Protein AF-0000000077102159 (afdb_homodimer)

Secondary structure (DSSP, 8-state):
--HHHHHHHHHHHHS-EEEEEEETTEEEEEEE---EEETTEEEEEEETTSHHHHHHHH--EEEEEEE-TTS-EEEEEEEEEEE--HHHHHHHHHHSTTT-TTS-SSS-EEEEEEEEEEEEEE-TTS-EEEEE-/--HHHHHHHHHHHHS-EEEEEEETTEEEEEEE---EEETTEEEEEEETTSHHHHHHHH--EEEEEEE-TTS-EEEEEEEEEEE--HHHHHHHHHHSHHHHTTS-SSS-EEEEEEEEEEEEEE-TTS-EEEEE-

Sequence (266 aa):
MAAAERIAEYLKQCGVFYLATLDGIWPRLRPMNNVCVCGGVIHFLFNKDDEIYGQLLLNDRAEICATHPDQSNICISCKLREDKGEEPRRAMLRSCEESLDGIRKDGRYTVFRLASGNAVITDFTGKTEEIELMAAAERIAEYLKQCGVFYLATLDGIWPRLRPMNNVCVCGGVIHFLFNKDDEIYGQLLLNDRAEICATHPDQSNICISCKLREDKGEEPRRAMLRSCEESLDGIRKDGRYTVFRLASGNAVITDFTGKTEEIEL

Solvent-accessible surface area (backbone atoms only — not comparable to full-atom values): 13999 Å² total; per-residue (Å²): 125,59,64,38,55,51,50,43,50,51,50,55,70,31,51,47,32,34,44,26,31,38,52,90,87,36,26,40,64,45,80,44,65,66,68,35,67,52,96,77,33,36,33,35,74,46,48,61,87,40,70,63,42,61,23,38,74,76,40,35,41,27,17,37,39,36,56,35,88,85,56,26,34,39,40,30,46,33,31,44,40,78,45,90,53,67,62,56,45,54,52,41,49,60,70,34,33,80,80,26,61,82,66,61,86,74,73,51,63,47,33,32,29,55,75,34,34,41,35,38,35,32,41,80,85,65,54,70,47,78,43,77,82,125,59,66,37,53,52,50,43,48,51,50,55,70,31,51,47,32,34,42,26,30,37,56,86,89,35,26,40,65,44,80,45,64,65,68,37,68,52,96,76,31,36,34,35,73,44,48,61,87,41,70,64,43,60,23,38,74,76,41,34,40,28,21,36,38,36,55,36,90,86,55,26,33,38,37,30,46,33,30,44,40,79,46,90,53,68,64,58,44,53,52,41,50,60,69,31,34,79,79,25,65,78,62,62,84,76,70,50,61,46,33,29,28,55,74,33,34,40,33,36,35,32,41,79,86,65,55,71,47,77,44,79,82

Organism: NCBI:txid592028

Foldseek 3Di:
DQPQVVVQVQLQQLQKKKKWFDDPPDIDMDIDRAWDDDPSWIKDKDFCPDPVVVRCVVPQWMKMKGAHPQGKMKIKTFGKAWDPDPVVVVVSCVVCVVVCVVVDDPPRMTMITGPWIKMWMAHPVGDIDIDTD/DQPQVVVQVQLQQLQKKKKWFDDPPDIDMDIDRAWDDDPSWIKDKDFCPDPVVVRCVVPQWMKMKGAHPQGKMKIKTFGKDWDPDPVVVVVSCVVCVVVCVVVDPPPRMTMITGPWIKMWIAHPVGDIDIDTD

Structure (mmCIF, N/CA/C/O backbone):
data_AF-0000000077102159-model_v1
#
loop_
_entity.id
_entity.type
_entity.pdbx_description
1 polymer "Pyridoxamine 5'-phosphate oxidase family protein"
#
loop_
_atom_site.group_PDB
_atom_site.id
_atom_site.type_symbol
_atom_site.label_atom_id
_atom_site.label_alt_id
_atom_site.label_comp_id
_atom_site.label_asym_id
_atom_site.label_entity_id
_atom_site.label_seq_id
_atom_site.pdbx_PDB_ins_code
_atom_site.Cartn_x
_atom_site.Cartn_y
_atom_site.Cartn_z
_atom_site.occupancy
_atom_site.B_iso_or_equiv
_atom_site.auth_seq_id
_atom_site.auth_comp_id
_atom_site.auth_asym_id
_atom_site.auth_atom_id
_atom_site.pdbx_PDB_model_num
ATOM 1 N N . MET A 1 1 ? 18.266 20.078 4.422 1 66.81 1 MET A N 1
ATOM 2 C CA . MET A 1 1 ? 16.828 19.953 4.605 1 66.81 1 MET A CA 1
ATOM 3 C C . MET A 1 1 ? 16.5 18.984 5.734 1 66.81 1 MET A C 1
ATOM 5 O O . MET A 1 1 ? 17.156 17.953 5.875 1 66.81 1 MET A O 1
ATOM 9 N N . ALA A 1 2 ? 15.602 19.438 6.66 1 88.56 2 ALA A N 1
ATOM 10 C CA . ALA A 1 2 ? 15.219 18.562 7.758 1 88.56 2 ALA A CA 1
ATOM 11 C C . ALA A 1 2 ? 14.578 17.266 7.238 1 88.56 2 ALA A C 1
ATOM 13 O O . ALA A 1 2 ? 14.102 17.234 6.102 1 88.56 2 ALA A O 1
ATOM 14 N N . ALA A 1 3 ? 14.812 16.188 7.793 1 94.69 3 ALA A N 1
ATOM 15 C CA . ALA A 1 3 ? 14.344 14.844 7.422 1 94.69 3 ALA A CA 1
ATOM 16 C C . ALA A 1 3 ? 12.898 14.883 6.949 1 94.69 3 ALA A C 1
ATOM 18 O O . ALA A 1 3 ? 12.555 14.289 5.922 1 94.69 3 ALA A O 1
ATOM 19 N N . ALA A 1 4 ? 12.062 15.617 7.602 1 95.25 4 ALA A N 1
ATOM 20 C CA . ALA A 1 4 ? 10.648 15.711 7.27 1 95.25 4 ALA A CA 1
ATOM 21 C C . ALA A 1 4 ? 10.445 16.359 5.902 1 95.25 4 ALA A C 1
ATOM 23 O O . ALA A 1 4 ? 9.641 15.883 5.098 1 95.25 4 ALA A O 1
ATOM 24 N N . GLU A 1 5 ? 11.125 17.422 5.629 1 94.06 5 GLU A N 1
ATOM 25 C CA . GLU A 1 5 ? 11.016 18.125 4.355 1 94.06 5 GLU A CA 1
ATOM 26 C C . GLU A 1 5 ? 11.5 17.266 3.197 1 94.06 5 GLU A C 1
ATOM 28 O O . GLU A 1 5 ? 10.867 17.234 2.137 1 94.06 5 GLU A O 1
ATOM 33 N N . ARG A 1 6 ? 12.57 16.594 3.402 1 96.81 6 ARG A N 1
ATOM 34 C CA . ARG A 1 6 ? 13.125 15.719 2.371 1 96.81 6 ARG A CA 1
ATOM 35 C C . ARG A 1 6 ? 12.141 14.617 1.999 1 96.81 6 ARG A C 1
ATOM 37 O O . ARG A 1 6 ? 11.906 14.359 0.816 1 96.81 6 ARG A O 1
ATOM 44 N N . ILE A 1 7 ? 11.602 14.031 2.996 1 97.69 7 ILE A N 1
ATOM 45 C CA . ILE A 1 7 ? 10.688 12.914 2.775 1 97.69 7 ILE A CA 1
ATOM 46 C C . ILE A 1 7 ? 9.398 13.422 2.127 1 97.69 7 ILE A C 1
ATOM 48 O O . ILE A 1 7 ? 8.891 12.805 1.188 1 97.69 7 ILE A O 1
ATOM 52 N N . ALA A 1 8 ? 8.875 14.492 2.621 1 94.62 8 ALA A N 1
ATOM 53 C CA . ALA A 1 8 ? 7.664 15.062 2.031 1 94.62 8 ALA A CA 1
ATOM 54 C C . ALA A 1 8 ? 7.883 15.422 0.564 1 94.62 8 ALA A C 1
ATOM 56 O O . ALA A 1 8 ? 7.02 15.172 -0.28 1 94.62 8 ALA A O 1
ATOM 57 N N . GLU A 1 9 ? 8.984 16.016 0.273 1 94.5 9 GLU A N 1
ATOM 58 C CA . GLU A 1 9 ? 9.305 16.359 -1.109 1 94.5 9 GLU A CA 1
ATOM 59 C C . GLU A 1 9 ? 9.422 15.117 -1.976 1 94.5 9 GLU A C 1
ATOM 61 O O . GLU A 1 9 ? 8.961 15.102 -3.119 1 94.5 9 GLU A O 1
ATOM 66 N N . TYR A 1 10 ? 10.078 14.109 -1.438 1 96.88 10 TYR A N 1
ATOM 67 C CA . TYR A 1 10 ? 10.172 12.836 -2.133 1 96.88 10 TYR A CA 1
ATOM 68 C C . TYR A 1 10 ? 8.789 12.312 -2.506 1 96.88 10 TYR A C 1
ATOM 70 O O . TYR A 1 10 ? 8.555 11.938 -3.658 1 96.88 10 TYR A O 1
ATOM 78 N N . LEU A 1 11 ? 7.91 12.281 -1.522 1 96.56 11 LEU A N 1
ATOM 79 C CA . LEU A 1 11 ? 6.559 11.781 -1.748 1 96.56 11 LEU A CA 1
ATOM 80 C C . LEU A 1 11 ? 5.828 12.641 -2.775 1 96.56 11 LEU A C 1
ATOM 82 O O . LEU A 1 11 ? 5.109 12.117 -3.629 1 96.56 11 LEU A O 1
ATOM 86 N N . LYS A 1 12 ? 6.02 13.945 -2.717 1 92.75 12 LYS A N 1
ATOM 87 C CA . LYS A 1 12 ? 5.402 14.852 -3.686 1 92.75 12 LYS A CA 1
ATOM 88 C C . LYS A 1 12 ? 5.898 14.555 -5.102 1 92.75 12 LYS A C 1
ATOM 90 O O . LYS A 1 12 ? 5.113 14.562 -6.051 1 92.75 12 LYS A O 1
ATOM 95 N N . GLN A 1 13 ? 7.117 14.328 -5.215 1 95.5 13 GLN A N 1
ATOM 96 C CA . GLN A 1 13 ? 7.711 14.055 -6.52 1 95.5 13 GLN A CA 1
ATOM 97 C C . GLN A 1 13 ? 7.188 12.734 -7.09 1 95.5 13 GLN A C 1
ATOM 99 O O . GLN A 1 13 ? 7.141 12.555 -8.312 1 95.5 13 GLN A O 1
ATOM 104 N N . CYS A 1 14 ? 6.844 11.82 -6.234 1 95.5 14 CYS A N 1
ATOM 105 C CA . CYS A 1 14 ? 6.27 10.562 -6.68 1 95.5 14 CYS A CA 1
ATOM 106 C C . CYS A 1 14 ? 4.871 10.766 -7.25 1 95.5 14 CYS A C 1
ATOM 108 O O . CYS A 1 14 ? 4.387 9.945 -8.031 1 95.5 14 CYS A O 1
ATOM 110 N N . GLY A 1 15 ? 4.211 11.844 -6.82 1 91.69 15 GLY A N 1
ATOM 111 C CA . GLY A 1 15 ? 2.854 12.125 -7.262 1 91.69 15 GLY A CA 1
ATOM 112 C C . GLY A 1 15 ? 1.803 11.336 -6.504 1 91.69 15 GLY A C 1
ATOM 113 O O . GLY A 1 15 ? 0.846 11.906 -5.98 1 91.69 15 GLY A O 1
ATOM 114 N N . VAL A 1 16 ? 1.969 10.047 -6.508 1 95.12 16 VAL A N 1
ATOM 115 C CA . VAL A 1 16 ? 1.086 9.156 -5.758 1 95.12 16 VAL A CA 1
ATOM 116 C C . VAL A 1 16 ? 1.911 8.289 -4.809 1 95.12 16 VAL A C 1
ATOM 118 O O . VAL A 1 16 ? 3.008 7.848 -5.16 1 95.12 16 VAL A O 1
ATOM 121 N N . PHE A 1 17 ? 1.445 8.117 -3.625 1 97.94 17 PHE A N 1
ATOM 122 C CA . PHE A 1 17 ? 2.002 7.152 -2.686 1 97.94 17 PHE A CA 1
ATOM 123 C C . PHE A 1 17 ? 0.9 6.301 -2.066 1 97.94 17 PHE A C 1
ATOM 125 O O . PHE A 1 17 ? -0.286 6.566 -2.273 1 97.94 17 PHE A O 1
ATOM 132 N N . TYR A 1 18 ? 1.266 5.262 -1.382 1 98.81 18 TYR A N 1
ATOM 133 C CA . TYR A 1 18 ? 0.308 4.289 -0.868 1 98.81 18 TYR A CA 1
ATOM 134 C C . TYR A 1 18 ? 0.385 4.195 0.651 1 98.81 18 TYR A C 1
ATOM 136 O O . TYR A 1 18 ? 1.478 4.137 1.221 1 98.81 18 TYR A O 1
ATOM 144 N N . LEU A 1 19 ? -0.748 4.199 1.249 1 98.88 19 LEU A N 1
ATOM 145 C CA . LEU A 1 19 ? -0.849 4.207 2.705 1 98.88 19 LEU A CA 1
ATOM 146 C C . LEU A 1 19 ? -1.643 3 3.199 1 98.88 19 LEU A C 1
ATOM 148 O O . LEU A 1 19 ? -2.791 2.801 2.797 1 98.88 19 LEU A O 1
ATOM 152 N N . ALA A 1 20 ? -0.991 2.207 4.004 1 98.94 20 ALA A N 1
ATOM 153 C CA . ALA A 1 20 ? -1.623 1.027 4.586 1 98.94 20 ALA A CA 1
ATOM 154 C C . ALA A 1 20 ? -1.975 1.263 6.055 1 98.94 20 ALA A C 1
ATOM 156 O O . ALA A 1 20 ? -1.168 1.808 6.812 1 98.94 20 ALA A O 1
ATOM 157 N N . THR A 1 21 ? -3.129 0.946 6.441 1 98.88 21 THR A N 1
ATOM 158 C CA . THR A 1 21 ? -3.619 0.971 7.816 1 98.88 21 THR A CA 1
ATOM 159 C C . THR A 1 21 ? -4.297 -0.351 8.172 1 98.88 21 THR A C 1
ATOM 161 O O . THR A 1 21 ? -4.273 -1.298 7.383 1 98.88 21 THR A O 1
ATOM 164 N N . LEU A 1 22 ? -4.773 -0.435 9.406 1 98.62 22 LEU A N 1
ATOM 165 C CA . LEU A 1 22 ? -5.406 -1.656 9.891 1 98.62 22 LEU A CA 1
ATOM 166 C C . LEU A 1 22 ? -6.879 -1.419 10.203 1 98.62 22 LEU A C 1
ATOM 168 O O . LEU A 1 22 ? -7.227 -0.471 10.906 1 98.62 22 LEU A O 1
ATOM 172 N N . ASP A 1 23 ? -7.773 -2.188 9.648 1 98.19 23 ASP A N 1
ATOM 173 C CA . ASP A 1 23 ? -9.18 -2.303 10.008 1 98.19 23 ASP A CA 1
ATOM 174 C C . ASP A 1 23 ? -9.477 -3.654 10.656 1 98.19 23 ASP A C 1
ATOM 176 O O . ASP A 1 23 ? -9.797 -4.621 9.969 1 98.19 23 ASP A O 1
ATOM 180 N N . GLY A 1 24 ? -9.398 -3.711 12.023 1 96.38 24 GLY A N 1
ATOM 181 C CA . GLY A 1 24 ? -9.469 -5.008 12.68 1 96.38 24 GLY A CA 1
ATOM 182 C C . GLY A 1 24 ? -8.359 -5.953 12.258 1 96.38 24 GLY A C 1
ATOM 183 O O . GLY A 1 24 ? -7.184 -5.684 12.508 1 96.38 24 GLY A O 1
ATOM 184 N N . ILE A 1 25 ? -8.695 -7.008 11.594 1 96.44 25 ILE A N 1
ATOM 185 C CA . ILE A 1 25 ? -7.691 -7.977 11.172 1 96.44 25 ILE A CA 1
ATOM 186 C C . ILE A 1 25 ? -7.434 -7.836 9.68 1 96.44 25 ILE A C 1
ATOM 188 O O . ILE A 1 25 ? -6.832 -8.719 9.055 1 96.44 25 ILE A O 1
ATOM 192 N N . TRP A 1 26 ? -7.914 -6.746 9.062 1 98.31 26 TRP A N 1
ATOM 193 C CA . TRP A 1 26 ? -7.754 -6.527 7.633 1 98.31 26 TRP A CA 1
ATOM 194 C C . TRP A 1 26 ? -6.785 -5.379 7.363 1 98.31 26 TRP A C 1
ATOM 196 O O . TRP A 1 26 ? -7.023 -4.246 7.793 1 98.31 26 TRP A O 1
ATOM 206 N N . PRO A 1 27 ? -5.656 -5.691 6.676 1 98.69 27 PRO A N 1
ATOM 207 C CA . PRO A 1 27 ? -4.891 -4.555 6.16 1 98.69 27 PRO A CA 1
ATOM 208 C C . PRO A 1 27 ? -5.641 -3.789 5.07 1 98.69 27 PRO A C 1
ATOM 210 O O . PRO A 1 27 ? -6.27 -4.398 4.203 1 98.69 27 PRO A O 1
ATOM 213 N N . ARG A 1 28 ? -5.68 -2.521 5.203 1 98.69 28 ARG A N 1
ATOM 214 C CA . ARG A 1 28 ? -6.289 -1.651 4.203 1 98.69 28 ARG A CA 1
ATOM 215 C C . ARG A 1 28 ? -5.234 -0.819 3.482 1 98.69 28 ARG A C 1
ATOM 217 O O . ARG A 1 28 ? -4.234 -0.419 4.082 1 98.69 28 ARG A O 1
ATOM 224 N N . LEU A 1 29 ? -5.441 -0.559 2.264 1 98.88 29 LEU A N 1
ATOM 225 C CA . LEU A 1 29 ? -4.469 0.115 1.41 1 98.88 29 LEU A CA 1
ATOM 226 C C . LEU A 1 29 ? -5.16 1.071 0.446 1 98.88 29 LEU A C 1
ATOM 228 O O . LEU A 1 29 ? -6.191 0.732 -0.139 1 98.88 29 LEU A O 1
ATOM 232 N N . ARG A 1 30 ? -4.566 2.273 0.304 1 97.81 30 ARG A N 1
ATOM 233 C CA . ARG A 1 30 ? -5.137 3.246 -0.624 1 97.81 30 ARG A CA 1
ATOM 234 C C . ARG A 1 30 ? -4.051 4.152 -1.202 1 97.81 30 ARG A C 1
ATOM 236 O O . ARG A 1 30 ? -3.061 4.445 -0.533 1 97.81 30 ARG A O 1
ATOM 243 N N . PRO A 1 31 ? -4.227 4.527 -2.408 1 96.94 31 PRO A N 1
ATOM 244 C CA . PRO A 1 31 ? -3.369 5.59 -2.939 1 96.94 31 PRO A CA 1
ATOM 245 C C . PRO A 1 31 ? -3.686 6.957 -2.346 1 96.94 31 PRO A C 1
ATOM 247 O O . PRO A 1 31 ? -4.852 7.262 -2.072 1 96.94 31 PRO A O 1
ATOM 250 N N . MET A 1 32 ? -2.711 7.766 -2.117 1 94.06 32 MET A N 1
ATOM 251 C CA . MET A 1 32 ? -2.807 9.133 -1.613 1 94.06 32 MET A CA 1
ATOM 252 C C . MET A 1 32 ? -1.89 10.062 -2.395 1 94.06 32 MET A C 1
ATOM 254 O O . MET A 1 32 ? -0.953 9.609 -3.057 1 94.06 32 MET A O 1
ATOM 258 N N . ASN A 1 33 ? -2.158 11.312 -2.289 1 91.25 33 ASN A N 1
ATOM 259 C CA . ASN A 1 33 ? -1.316 12.266 -3.004 1 91.25 33 ASN A CA 1
ATOM 260 C C . ASN A 1 33 ? -1.104 13.539 -2.197 1 91.25 33 ASN A C 1
ATOM 262 O O . ASN A 1 33 ? -0.41 14.453 -2.645 1 91.25 33 ASN A O 1
ATOM 266 N N . ASN A 1 34 ? -1.746 13.617 -1.072 1 88.56 34 ASN A N 1
ATOM 267 C CA . ASN A 1 34 ? -1.601 14.82 -0.266 1 88.56 34 ASN A CA 1
ATOM 268 C C . ASN A 1 34 ? -0.584 14.625 0.855 1 88.56 34 ASN A C 1
ATOM 270 O O . ASN A 1 34 ? -0.634 13.633 1.579 1 88.56 34 ASN A O 1
ATOM 274 N N . VAL A 1 35 ? 0.335 15.492 0.976 1 91.81 35 VAL A N 1
ATOM 275 C CA . VAL A 1 35 ? 1.342 15.5 2.033 1 91.81 35 VAL A CA 1
ATOM 276 C C . VAL A 1 35 ? 1.941 16.891 2.172 1 91.81 35 VAL A C 1
ATOM 278 O O . VAL A 1 35 ? 2.162 17.578 1.174 1 91.81 35 VAL A O 1
ATOM 281 N N . CYS A 1 36 ? 2.156 17.281 3.396 1 87.75 36 CYS A N 1
ATOM 282 C CA . CYS A 1 36 ? 2.77 18.578 3.664 1 87.75 36 CYS A CA 1
ATOM 283 C C . CYS A 1 36 ? 3.59 18.547 4.949 1 87.75 36 CYS A C 1
ATOM 285 O O . CYS A 1 36 ? 3.459 17.609 5.746 1 87.75 36 CYS A O 1
ATOM 287 N N . VAL A 1 37 ? 4.465 19.484 5.074 1 90.62 37 VAL A N 1
ATOM 288 C CA . VAL A 1 37 ? 5.227 19.641 6.309 1 90.62 37 VAL A CA 1
ATOM 289 C C . VAL A 1 37 ? 4.777 20.906 7.027 1 90.62 37 VAL A C 1
ATOM 291 O O . VAL A 1 37 ? 4.703 21.984 6.422 1 90.62 37 VAL A O 1
ATOM 294 N N . CYS A 1 38 ? 4.375 20.75 8.242 1 86.31 38 CYS A N 1
ATOM 295 C CA . CYS A 1 38 ? 4.031 21.859 9.125 1 86.31 38 CYS A CA 1
ATOM 296 C C . CYS A 1 38 ? 4.77 21.734 10.453 1 86.31 38 CYS A C 1
ATOM 298 O O . CYS A 1 38 ? 4.672 20.719 11.141 1 86.31 38 CYS A O 1
ATOM 300 N N . GLY A 1 39 ? 5.48 22.844 10.844 1 86.06 39 GLY A N 1
ATOM 301 C CA . GLY A 1 39 ? 6.234 22.797 12.086 1 86.06 39 GLY A CA 1
ATOM 302 C C . GLY A 1 39 ? 7.301 21.719 12.102 1 86.06 39 GLY A C 1
ATOM 303 O O . GLY A 1 39 ? 7.52 21.078 13.133 1 86.06 39 GLY A O 1
ATOM 304 N N . GLY A 1 40 ? 7.773 21.359 10.93 1 89.12 40 GLY A N 1
ATOM 305 C CA . GLY A 1 40 ? 8.844 20.391 10.82 1 89.12 40 GLY A CA 1
ATOM 306 C C . GLY A 1 40 ? 8.359 18.953 10.898 1 89.12 40 GLY A C 1
ATOM 307 O O . GLY A 1 40 ? 9.156 18.031 11.047 1 89.12 40 GLY A O 1
ATOM 308 N N . VAL A 1 41 ? 7.051 18.828 10.797 1 92 41 VAL A N 1
ATOM 309 C CA . VAL A 1 41 ? 6.449 17.5 10.906 1 92 41 VAL A CA 1
ATOM 310 C C . VAL A 1 41 ? 5.613 17.203 9.664 1 92 41 VAL A C 1
ATOM 312 O O . VAL A 1 41 ? 4.922 18.094 9.148 1 92 41 VAL A O 1
ATOM 315 N N . ILE A 1 42 ? 5.723 16.031 9.164 1 94.31 42 ILE A N 1
ATOM 316 C CA . ILE A 1 42 ? 4.934 15.617 8.008 1 94.31 42 ILE A CA 1
ATOM 317 C C . ILE A 1 42 ? 3.469 15.453 8.414 1 94.31 42 ILE A C 1
ATOM 319 O O . ILE A 1 42 ? 3.17 14.906 9.477 1 94.31 42 ILE A O 1
ATOM 323 N N . HIS A 1 43 ? 2.582 15.969 7.539 1 93.19 43 HIS A N 1
ATOM 324 C CA . HIS A 1 43 ? 1.146 15.898 7.777 1 93.19 43 HIS A CA 1
ATOM 325 C C . HIS A 1 43 ? 0.412 15.352 6.555 1 93.19 43 HIS A C 1
ATOM 327 O O . HIS A 1 43 ? 0.87 15.516 5.422 1 93.19 43 HIS A O 1
ATOM 333 N N . PHE A 1 44 ? -0.71 14.719 6.852 1 92.81 44 PHE A N 1
ATOM 334 C CA . PHE A 1 44 ? -1.644 14.234 5.84 1 92.81 44 PHE A CA 1
ATOM 335 C C . PHE A 1 44 ? -3.057 14.734 6.129 1 92.81 44 PHE A C 1
ATOM 337 O O . PHE A 1 44 ? -3.404 15 7.281 1 92.81 44 PHE A O 1
ATOM 344 N N . LEU A 1 45 ? -3.832 14.82 5.121 1 88.75 45 LEU A N 1
ATOM 345 C CA . LEU A 1 45 ? -5.223 15.242 5.215 1 88.75 45 LEU A CA 1
ATOM 346 C C . LEU A 1 45 ? -6.172 14.086 4.91 1 88.75 45 LEU A C 1
ATOM 348 O O . LEU A 1 45 ? -6.004 13.391 3.908 1 88.75 45 LEU A O 1
ATOM 352 N N . PHE A 1 46 ? -7.102 13.836 5.832 1 90.94 46 PHE A N 1
ATOM 353 C CA . PHE A 1 46 ? -8.094 12.781 5.621 1 90.94 46 PHE A CA 1
ATOM 354 C C . PHE A 1 46 ? -9.508 13.32 5.82 1 90.94 46 PHE A C 1
ATOM 356 O O . PHE A 1 46 ? -9.719 14.227 6.633 1 90.94 46 PHE A O 1
ATOM 363 N N . ASN A 1 47 ? -10.453 12.836 5.07 1 89.19 47 ASN A N 1
ATOM 364 C CA . ASN A 1 47 ? -11.867 13.062 5.34 1 89.19 47 ASN A CA 1
ATOM 365 C C . ASN A 1 47 ? -12.352 12.242 6.527 1 89.19 47 ASN A C 1
ATOM 367 O O . ASN A 1 47 ? -12.125 11.031 6.586 1 89.19 47 ASN A O 1
ATOM 371 N N . LYS A 1 48 ? -13.047 12.875 7.48 1 90.69 48 LYS A N 1
ATOM 372 C CA . LYS A 1 48 ? -13.516 12.195 8.688 1 90.69 48 LYS A CA 1
ATOM 373 C C . LYS A 1 48 ? -14.555 11.133 8.352 1 90.69 48 LYS A C 1
ATOM 375 O O . LYS A 1 48 ? -14.828 10.25 9.164 1 90.69 48 LYS A O 1
ATOM 380 N N . ASP A 1 49 ? -15.18 11.25 7.188 1 92.81 49 ASP A N 1
ATOM 381 C CA . ASP A 1 49 ? -16.188 10.281 6.781 1 92.81 49 ASP A CA 1
ATOM 382 C C . ASP A 1 49 ? -15.539 9.031 6.18 1 92.81 49 ASP A C 1
ATOM 384 O O . ASP A 1 49 ? -16.203 8.008 6.004 1 92.81 49 ASP A O 1
ATOM 388 N N . ASP A 1 50 ? -14.25 9.109 5.832 1 93.75 50 ASP A N 1
ATOM 389 C CA . ASP A 1 50 ? -13.555 7.969 5.25 1 93.75 50 ASP A CA 1
ATOM 390 C C . ASP A 1 50 ? -13.219 6.93 6.316 1 93.75 50 ASP A C 1
ATOM 392 O O . ASP A 1 50 ? -12.961 7.277 7.469 1 93.75 50 ASP A O 1
ATOM 396 N N . GLU A 1 51 ? -13.125 5.672 5.914 1 96.94 51 GLU A N 1
ATOM 397 C CA . GLU A 1 51 ? -12.836 4.574 6.832 1 96.94 51 GLU A CA 1
ATOM 398 C C . GLU A 1 51 ? -11.484 4.758 7.512 1 96.94 51 GLU A C 1
ATOM 400 O O . GLU A 1 51 ? -11.289 4.32 8.648 1 96.94 51 GLU A O 1
ATOM 405 N N . ILE A 1 52 ? -10.547 5.43 6.812 1 97.88 52 ILE A N 1
ATOM 406 C CA . ILE A 1 52 ? -9.195 5.594 7.34 1 97.88 52 ILE A CA 1
ATOM 407 C C . ILE A 1 52 ? -9.25 6.367 8.656 1 97.88 52 ILE A C 1
ATOM 409 O O . ILE A 1 52 ? -8.445 6.121 9.562 1 97.88 52 ILE A O 1
ATOM 413 N N . TYR A 1 53 ? -10.203 7.27 8.727 1 96.56 53 TYR A N 1
ATOM 414 C CA . TYR A 1 53 ? -10.312 8.062 9.945 1 96.56 53 TYR A CA 1
ATOM 415 C C . TYR A 1 53 ? -10.555 7.18 11.156 1 96.56 53 TYR A C 1
ATOM 417 O O . TYR A 1 53 ? -9.805 7.234 12.133 1 96.56 53 TYR A O 1
ATOM 425 N N . GLY A 1 54 ? -11.547 6.344 11.125 1 97.62 54 GLY A N 1
ATOM 426 C CA . GLY A 1 54 ? -11.82 5.414 12.211 1 97.62 54 GLY A CA 1
ATOM 427 C C . GLY A 1 54 ? -10.688 4.422 12.438 1 97.62 54 GLY A C 1
ATOM 428 O O . GLY A 1 54 ? -10.383 4.074 13.586 1 97.62 54 GLY A O 1
ATOM 429 N N . GLN A 1 55 ? -10.07 3.938 11.375 1 98.56 55 GLN A N 1
ATOM 430 C CA . GLN A 1 55 ? -8.953 3.002 11.469 1 98.56 55 GLN A CA 1
ATOM 431 C C . GLN A 1 55 ? -7.809 3.596 12.281 1 98.56 55 GLN A C 1
ATOM 433 O O . GLN A 1 55 ? -7.305 2.959 13.211 1 98.56 55 GLN A O 1
ATOM 438 N N . LEU A 1 56 ? -7.43 4.84 11.938 1 98.44 56 LEU A N 1
ATOM 439 C CA . LEU A 1 56 ? -6.273 5.477 12.562 1 98.44 56 LEU A CA 1
ATOM 440 C C . LEU A 1 56 ? -6.582 5.867 14 1 98.44 56 LEU A C 1
ATOM 442 O O . LEU A 1 56 ? -5.684 5.898 14.844 1 98.44 56 LEU A O 1
ATOM 446 N N . LEU A 1 57 ? -7.84 6.141 14.344 1 97.5 57 LEU A N 1
ATOM 447 C CA . LEU A 1 57 ? -8.219 6.418 15.727 1 97.5 57 LEU A CA 1
ATOM 448 C C . LEU A 1 57 ? -8.078 5.168 16.594 1 97.5 57 LEU A C 1
ATOM 450 O O . LEU A 1 57 ? -7.719 5.254 17.766 1 97.5 57 LEU A O 1
ATOM 454 N N . LEU A 1 58 ? -8.352 4.016 16.016 1 98.12 58 LEU A N 1
ATOM 455 C CA . LEU A 1 58 ? -8.312 2.752 16.75 1 98.12 58 LEU A CA 1
ATOM 456 C C . LEU A 1 58 ? -6.895 2.191 16.797 1 98.12 58 LEU A C 1
ATOM 458 O O . LEU A 1 58 ? -6.504 1.555 17.781 1 98.12 58 LEU A O 1
ATOM 462 N N . ASN A 1 59 ? -6.141 2.307 15.734 1 98.5 59 ASN A N 1
ATOM 463 C CA . ASN A 1 59 ? -4.762 1.856 15.578 1 98.5 59 ASN A CA 1
ATOM 464 C C . ASN A 1 59 ? -3.932 2.857 14.781 1 98.5 59 ASN A C 1
ATOM 466 O O . ASN A 1 59 ? -4.094 2.973 13.562 1 98.5 59 ASN A O 1
ATOM 470 N N . ASP A 1 60 ? -2.992 3.516 15.398 1 98.69 60 ASP A N 1
ATOM 471 C CA . ASP A 1 60 ? -2.312 4.652 14.781 1 98.69 60 ASP A CA 1
ATOM 472 C C . ASP A 1 60 ? -1.114 4.191 13.961 1 98.69 60 ASP A C 1
ATOM 474 O O . ASP A 1 60 ? -0.36 5.016 13.438 1 98.69 60 ASP A O 1
ATOM 478 N N . ARG A 1 61 ? -0.899 2.914 13.852 1 98.75 61 ARG A N 1
ATOM 479 C CA . ARG A 1 61 ? 0.198 2.352 13.07 1 98.75 61 ARG A CA 1
ATOM 480 C C . ARG A 1 61 ? -0.135 2.348 11.586 1 98.75 61 ARG A C 1
ATOM 482 O O . ARG A 1 61 ? -1.252 2.004 11.195 1 98.75 61 ARG A O 1
ATOM 489 N N . ALA A 1 62 ? 0.817 2.719 10.766 1 98.94 62 ALA A N 1
ATOM 490 C CA . ALA A 1 62 ? 0.65 2.791 9.312 1 98.94 62 ALA A CA 1
ATOM 491 C C . ALA A 1 62 ? 1.979 2.578 8.594 1 98.94 62 ALA A C 1
ATOM 493 O O . ALA A 1 62 ? 3.047 2.701 9.203 1 98.94 62 ALA A O 1
ATOM 494 N N . GLU A 1 63 ? 1.935 2.227 7.383 1 98.94 63 GLU A N 1
ATOM 495 C CA . GLU A 1 63 ? 3.1 2.244 6.504 1 98.94 63 GLU A CA 1
ATOM 496 C C . GLU A 1 63 ? 2.795 2.977 5.199 1 98.94 63 GLU A C 1
ATOM 498 O O . GLU A 1 63 ? 1.679 2.896 4.684 1 98.94 63 GLU A O 1
ATOM 503 N N . ILE A 1 64 ? 3.713 3.639 4.723 1 98.94 64 ILE A N 1
ATOM 504 C CA . ILE A 1 64 ? 3.621 4.418 3.492 1 98.94 64 ILE A CA 1
ATOM 505 C C . ILE A 1 64 ? 4.742 4.012 2.539 1 98.94 64 ILE A C 1
ATOM 507 O O . ILE A 1 64 ? 5.91 3.943 2.938 1 98.94 64 ILE A O 1
ATOM 511 N N . CYS A 1 65 ? 4.449 3.725 1.32 1 98.88 65 CYS A N 1
ATOM 512 C CA . CYS A 1 65 ? 5.473 3.439 0.32 1 98.88 65 CYS A CA 1
ATOM 513 C C . CYS A 1 65 ? 5.184 4.18 -0.981 1 98.88 65 CYS A C 1
ATOM 515 O O . CYS A 1 65 ? 4.023 4.449 -1.304 1 98.88 65 CYS A O 1
ATOM 517 N N . ALA A 1 66 ? 6.145 4.457 -1.692 1 98.5 66 ALA A N 1
ATOM 518 C CA . ALA A 1 66 ? 6.07 5.09 -3.006 1 98.5 66 ALA A CA 1
ATOM 519 C C . ALA A 1 66 ? 7.305 4.766 -3.844 1 98.5 66 ALA A C 1
ATOM 521 O O . ALA A 1 66 ? 8.367 4.445 -3.301 1 98.5 66 ALA A O 1
ATOM 522 N N . THR A 1 67 ? 7.094 4.75 -5.078 1 97.38 67 THR A N 1
ATOM 523 C CA . THR A 1 67 ? 8.195 4.602 -6.02 1 97.38 67 THR A CA 1
ATOM 524 C C . THR A 1 67 ? 8.445 5.902 -6.777 1 97.38 67 THR A C 1
ATOM 526 O O . THR A 1 67 ? 7.516 6.484 -7.344 1 97.38 67 THR A O 1
ATOM 529 N N . HIS A 1 68 ? 9.664 6.27 -6.73 1 97.19 68 HIS A N 1
ATOM 530 C CA . HIS A 1 68 ? 10.078 7.5 -7.395 1 97.19 68 HIS A CA 1
ATOM 531 C C . HIS A 1 68 ? 10.312 7.27 -8.883 1 97.19 68 HIS A C 1
ATOM 533 O O . HIS A 1 68 ? 10.703 6.172 -9.289 1 97.19 68 HIS A O 1
ATOM 539 N N . PRO A 1 69 ? 10.125 8.312 -9.711 1 93.69 69 PRO A N 1
ATOM 540 C CA . PRO A 1 69 ? 10.391 8.188 -11.141 1 93.69 69 PRO A CA 1
ATOM 541 C C . PRO A 1 69 ? 11.828 7.789 -11.445 1 93.69 69 PRO A C 1
ATOM 543 O O . PRO A 1 69 ? 12.117 7.246 -12.516 1 93.69 69 PRO A O 1
ATOM 546 N N . ASP A 1 70 ? 12.766 8.039 -10.586 1 94.12 70 ASP A N 1
ATOM 547 C CA . ASP A 1 70 ? 14.156 7.672 -10.797 1 94.12 70 ASP A CA 1
ATOM 548 C C . ASP A 1 70 ? 14.406 6.207 -10.445 1 94.12 70 ASP A C 1
ATOM 550 O O . ASP A 1 70 ? 15.555 5.766 -10.375 1 94.12 70 ASP A O 1
ATOM 554 N N . GLN A 1 71 ? 13.406 5.512 -10.039 1 92.12 71 GLN A N 1
ATOM 555 C CA . GLN A 1 71 ? 13.375 4.074 -9.805 1 92.12 71 GLN A CA 1
ATOM 556 C C . GLN A 1 71 ? 13.797 3.738 -8.375 1 92.12 71 GLN A C 1
ATOM 558 O O . GLN A 1 71 ? 13.93 2.564 -8.023 1 92.12 71 GLN A O 1
ATOM 563 N N . SER A 1 72 ? 14.016 4.695 -7.57 1 96.69 72 SER A N 1
ATOM 564 C CA . SER A 1 72 ? 14.156 4.43 -6.141 1 96.69 72 SER A CA 1
ATOM 565 C C . SER A 1 72 ? 12.789 4.309 -5.469 1 96.69 72 SER A C 1
ATOM 567 O O . SER A 1 72 ? 11.773 4.695 -6.043 1 96.69 72 SER A O 1
ATOM 569 N N . ASN A 1 73 ? 12.742 3.674 -4.332 1 98 73 ASN A N 1
ATOM 570 C CA . ASN A 1 73 ? 11.492 3.59 -3.594 1 98 73 ASN A CA 1
ATOM 571 C C . ASN A 1 73 ? 11.68 3.969 -2.127 1 98 73 ASN A C 1
ATOM 573 O O . ASN A 1 73 ? 12.797 3.963 -1.618 1 98 73 ASN A O 1
ATOM 577 N N . ILE A 1 74 ? 10.672 4.352 -1.488 1 98.75 74 ILE A N 1
ATOM 578 C CA . ILE A 1 74 ? 10.664 4.66 -0.063 1 98.75 74 ILE A CA 1
ATOM 579 C C . ILE A 1 74 ? 9.562 3.875 0.635 1 98.75 74 ILE A C 1
ATOM 581 O O . ILE A 1 74 ? 8.469 3.713 0.088 1 98.75 74 ILE A O 1
ATOM 585 N N . CYS A 1 75 ? 9.859 3.322 1.81 1 98.81 75 CYS A N 1
ATOM 586 C CA . CYS A 1 75 ? 8.875 2.746 2.717 1 98.81 75 CYS A CA 1
ATOM 587 C C . CYS A 1 75 ? 9.031 3.309 4.125 1 98.81 75 CYS A C 1
ATOM 589 O O . CYS A 1 75 ? 10.133 3.291 4.684 1 98.81 75 CYS A O 1
ATOM 591 N N . ILE A 1 76 ? 7.934 3.807 4.625 1 98.88 76 ILE A N 1
ATOM 592 C CA . ILE A 1 76 ? 7.934 4.457 5.934 1 98.88 76 ILE A CA 1
ATOM 593 C C . ILE A 1 76 ? 7.051 3.672 6.898 1 98.88 76 ILE A C 1
ATOM 595 O O . ILE A 1 76 ? 5.848 3.527 6.672 1 98.88 76 ILE A O 1
ATOM 599 N N . SER A 1 77 ? 7.637 3.109 7.883 1 98.81 77 SER A N 1
ATOM 600 C CA . SER A 1 77 ? 6.887 2.613 9.031 1 98.81 77 SER A CA 1
ATOM 601 C C . SER A 1 77 ? 6.633 3.723 10.047 1 98.81 77 SER A C 1
ATOM 603 O O . SER A 1 77 ? 7.574 4.375 10.508 1 98.81 77 SER A O 1
ATOM 605 N N . CYS A 1 78 ? 5.309 3.957 10.422 1 98.88 78 CYS A N 1
ATOM 606 C CA . CYS A 1 78 ? 5.094 5.168 11.203 1 98.88 78 CYS A CA 1
ATOM 607 C C . CYS A 1 78 ? 3.834 5.055 12.047 1 98.88 78 CYS A C 1
ATOM 609 O O . CYS A 1 78 ? 3.098 4.074 11.945 1 98.88 78 CYS A O 1
ATOM 611 N N . LYS A 1 79 ? 3.691 6.008 12.922 1 98.81 79 LYS A N 1
ATOM 612 C CA . LYS A 1 79 ? 2.471 6.27 13.68 1 98.81 79 LYS A CA 1
ATOM 613 C C . LYS A 1 79 ? 1.865 7.617 13.289 1 98.81 79 LYS A C 1
ATOM 615 O O . LYS A 1 79 ? 2.566 8.633 13.25 1 98.81 79 LYS A O 1
ATOM 620 N N . LEU A 1 80 ? 0.596 7.559 12.945 1 98.5 80 LEU A N 1
ATOM 621 C CA . LEU A 1 80 ? -0.135 8.766 12.578 1 98.5 80 LEU A CA 1
ATOM 622 C C . LEU A 1 80 ? -1.129 9.148 13.672 1 98.5 80 LEU A C 1
ATOM 624 O O . LEU A 1 80 ? -1.926 8.32 14.109 1 98.5 80 LEU A O 1
ATOM 628 N N . ARG A 1 81 ? -1.074 10.414 14.055 1 97.56 81 ARG A N 1
ATOM 629 C CA . ARG A 1 81 ? -1.976 10.906 15.094 1 97.56 81 ARG A CA 1
ATOM 630 C C . ARG A 1 81 ? -2.695 12.172 14.641 1 97.56 81 ARG A C 1
ATOM 632 O O . ARG A 1 81 ? -2.094 13.039 14.008 1 97.56 81 ARG A O 1
ATOM 639 N N . GLU A 1 82 ? -3.951 12.203 14.992 1 94.62 82 GLU A N 1
ATOM 640 C CA . GLU A 1 82 ? -4.738 13.375 14.617 1 94.62 82 GLU A CA 1
ATOM 641 C C . GLU A 1 82 ? -4.18 14.648 15.258 1 94.62 82 GLU A C 1
ATOM 643 O O . GLU A 1 82 ? -3.816 14.648 16.438 1 94.62 82 GLU A O 1
ATOM 648 N N . ASP A 1 83 ? -3.998 15.586 14.461 1 89.12 83 ASP A N 1
ATOM 649 C CA . ASP A 1 83 ? -3.586 16.922 14.914 1 89.12 83 ASP A CA 1
ATOM 650 C C . ASP A 1 83 ? -4.77 17.875 14.922 1 89.12 83 ASP A C 1
ATOM 652 O O . ASP A 1 83 ? -5.207 18.359 13.875 1 89.12 83 ASP A O 1
ATOM 656 N N . LYS A 1 84 ? -5.316 18.219 16.078 1 80.12 84 LYS A N 1
ATOM 657 C CA . LYS A 1 84 ? -6.539 19.016 16.203 1 80.12 84 LYS A CA 1
ATOM 658 C C . LYS A 1 84 ? -6.234 20.5 16.203 1 80.12 84 LYS A C 1
ATOM 660 O O . LYS A 1 84 ? -7.133 21.328 16.391 1 80.12 84 LYS A O 1
ATOM 665 N N . GLY A 1 85 ? -4.996 20.859 15.883 1 74.38 85 GLY A N 1
ATOM 666 C CA . GLY A 1 85 ? -4.66 22.266 15.891 1 74.38 85 GLY A CA 1
ATOM 667 C C . GLY A 1 85 ? -5.07 22.984 14.625 1 74.38 85 GLY A C 1
ATOM 668 O O . GLY A 1 85 ? -5.168 22.375 13.555 1 74.38 85 GLY A O 1
ATOM 669 N N . GLU A 1 86 ? -5.52 24.25 14.656 1 71.56 86 GLU A N 1
ATOM 670 C CA . GLU A 1 86 ? -5.969 25.047 13.523 1 71.56 86 GLU A CA 1
ATOM 671 C C . GLU A 1 86 ? -4.816 25.344 12.57 1 71.56 86 GLU A C 1
ATOM 673 O O . GLU A 1 86 ? -5.004 25.375 11.352 1 71.56 86 GLU A O 1
ATOM 678 N N . GLU A 1 87 ? -3.676 25.531 13.016 1 71.31 87 GLU A N 1
ATOM 679 C CA . GLU A 1 87 ? -2.541 25.938 12.195 1 71.31 87 GLU A CA 1
ATOM 680 C C . GLU A 1 87 ? -2.145 24.844 11.211 1 71.31 87 GLU A C 1
ATOM 682 O O . GLU A 1 87 ? -2.018 25.109 10.008 1 71.31 87 GLU A O 1
ATOM 687 N N . PRO A 1 88 ? -1.985 23.656 11.672 1 68.62 88 PRO A N 1
ATOM 688 C CA . PRO A 1 88 ? -1.645 22.609 10.703 1 68.62 88 PRO A CA 1
ATOM 689 C C . PRO A 1 88 ? -2.719 22.422 9.633 1 68.62 88 PRO A C 1
ATOM 691 O O . PRO A 1 88 ? -2.4 22.172 8.469 1 68.62 88 PRO A O 1
ATOM 694 N N . ARG A 1 89 ? -3.848 22.594 10.023 1 72.44 89 ARG A N 1
ATOM 695 C CA . ARG A 1 89 ? -4.957 22.438 9.086 1 72.44 89 ARG A CA 1
ATOM 696 C C . ARG A 1 89 ? -4.914 23.516 8.008 1 72.44 89 ARG A C 1
ATOM 698 O O . ARG A 1 89 ? -5.047 23.203 6.82 1 72.44 89 ARG A O 1
ATOM 705 N N . ARG A 1 90 ? -4.688 24.781 8.438 1 71.5 90 ARG A N 1
ATOM 706 C CA . ARG A 1 90 ? -4.652 25.891 7.5 1 71.5 90 ARG A CA 1
ATOM 707 C C . ARG A 1 90 ? -3.475 25.75 6.539 1 71.5 90 ARG A C 1
ATOM 709 O O . ARG A 1 90 ? -3.613 26.016 5.34 1 71.5 90 ARG A O 1
ATOM 716 N N . ALA A 1 91 ? -2.393 25.406 7.094 1 69.69 91 ALA A N 1
ATOM 717 C CA . ALA A 1 91 ? -1.191 25.25 6.273 1 69.69 91 ALA A CA 1
ATOM 718 C C . ALA A 1 91 ? -1.357 24.125 5.258 1 69.69 91 ALA A C 1
ATOM 720 O O . ALA A 1 91 ? -0.935 24.25 4.109 1 69.69 91 ALA A O 1
ATOM 721 N N . MET A 1 92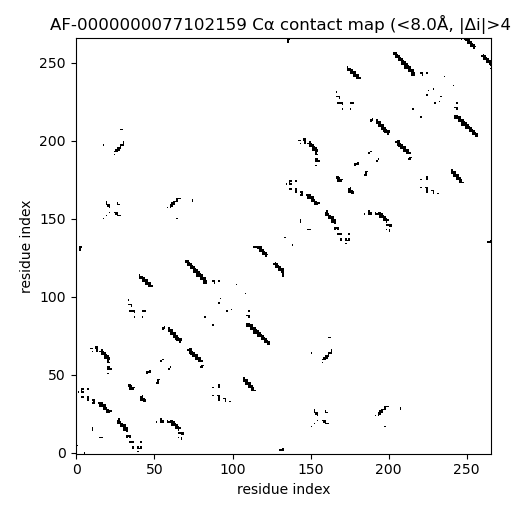 ? -1.838 23.031 5.762 1 72.12 92 MET A N 1
ATOM 722 C CA . MET A 1 92 ? -2.055 21.891 4.867 1 72.12 92 MET A CA 1
ATOM 723 C C . MET A 1 92 ? -3.037 22.25 3.76 1 72.12 92 MET A C 1
ATOM 725 O O . MET A 1 92 ? -2.811 21.938 2.592 1 72.12 92 MET A O 1
ATOM 729 N N . LEU A 1 93 ? -4.074 22.906 4.184 1 69.12 93 LEU A N 1
ATOM 730 C CA . LEU A 1 93 ? -5.094 23.312 3.217 1 69.12 93 LEU A CA 1
ATOM 731 C C . LEU A 1 93 ? -4.5 24.219 2.148 1 69.12 93 LEU A C 1
ATOM 733 O O . LEU A 1 93 ? -4.871 24.125 0.975 1 69.12 93 LEU A O 1
ATOM 737 N N . ARG A 1 94 ? -3.594 25.047 2.555 1 66.81 94 ARG A N 1
ATOM 738 C CA . ARG A 1 94 ? -2.947 25.953 1.612 1 66.81 94 ARG A CA 1
ATOM 739 C C . ARG A 1 94 ? -2.021 25.188 0.667 1 66.81 94 ARG A C 1
ATOM 741 O O . ARG A 1 94 ? -1.969 25.484 -0.528 1 66.81 94 ARG A O 1
ATOM 748 N N . SER A 1 95 ? -1.35 24.328 1.294 1 62.5 95 SER A N 1
ATOM 749 C CA . SER A 1 95 ? -0.372 23.594 0.502 1 62.5 95 SER A CA 1
ATOM 750 C C . SER A 1 95 ? -1.052 22.578 -0.408 1 62.5 95 SER A C 1
ATOM 752 O O . SER A 1 95 ? -0.54 22.25 -1.483 1 62.5 95 SER A O 1
ATOM 754 N N . CYS A 1 96 ? -2.074 21.969 0.181 1 60.91 96 CYS A N 1
ATOM 755 C CA . CYS A 1 96 ? -2.781 20.969 -0.614 1 60.91 96 CYS A CA 1
ATOM 756 C C . CYS A 1 96 ? -3.793 21.625 -1.542 1 60.91 96 CYS A C 1
ATOM 758 O O . CYS A 1 96 ? -4.602 20.953 -2.176 1 60.91 96 CYS A O 1
ATOM 760 N N . GLU A 1 97 ? -3.867 22.938 -1.488 1 55.47 97 GLU A N 1
ATOM 761 C CA . GLU A 1 97 ? -4.887 23.688 -2.229 1 55.47 97 GLU A CA 1
ATOM 762 C C . GLU A 1 97 ? -5.008 23.172 -3.66 1 55.47 97 GLU A C 1
ATOM 764 O O . GLU A 1 97 ? -6.113 23.031 -4.184 1 55.47 97 GLU A O 1
ATOM 769 N N . GLU A 1 98 ? -3.955 23.125 -4.227 1 53.41 98 GLU A N 1
ATOM 770 C CA . GLU A 1 98 ? -4.09 22.719 -5.621 1 53.41 98 GLU A CA 1
ATOM 771 C C . GLU A 1 98 ? -4.766 21.344 -5.734 1 53.41 98 GLU A C 1
ATOM 773 O O . GLU A 1 98 ? -5.531 21.109 -6.668 1 53.41 98 GLU A O 1
ATOM 778 N N . SER A 1 99 ? -4.34 20.562 -4.93 1 51.75 99 SER A N 1
ATOM 779 C CA . SER A 1 99 ? -4.875 19.203 -4.996 1 51.75 99 SER A CA 1
ATOM 780 C C . SER A 1 99 ? -6.211 19.109 -4.27 1 51.75 99 SER A C 1
ATOM 782 O O . SER A 1 99 ? -6.961 18.141 -4.477 1 51.75 99 SER A O 1
ATOM 784 N N . LEU A 1 100 ? -6.398 20.031 -3.365 1 53.09 100 LEU A N 1
ATOM 785 C CA . LEU A 1 100 ? -7.594 20.031 -2.525 1 53.09 100 LEU A CA 1
ATOM 786 C C . LEU A 1 100 ? -8.719 20.828 -3.168 1 53.09 100 LEU A C 1
ATOM 788 O O . LEU A 1 100 ? -9.734 21.094 -2.531 1 53.09 100 LEU A O 1
ATOM 792 N N . ASP A 1 101 ? -8.43 21.203 -4.316 1 47.97 101 ASP A N 1
ATOM 793 C CA . ASP A 1 101 ? -9.531 22.031 -4.797 1 47.97 101 ASP A CA 1
ATOM 794 C C . ASP A 1 101 ? -10.859 21.594 -4.188 1 47.97 101 ASP A C 1
ATOM 796 O O . ASP A 1 101 ? -11.742 22.422 -3.936 1 47.97 101 ASP A O 1
ATOM 800 N N . GLY A 1 102 ? -11.18 20.375 -4.406 1 48.38 102 GLY A N 1
ATOM 801 C CA . GLY A 1 102 ? -12.508 20 -3.947 1 48.38 102 GLY A CA 1
ATOM 802 C C . GLY A 1 102 ? -12.602 19.875 -2.439 1 48.38 102 GLY A C 1
ATOM 803 O O . GLY A 1 102 ? -13.641 19.469 -1.91 1 48.38 102 GLY A O 1
ATOM 804 N N . ILE A 1 103 ? -11.477 19.672 -1.847 1 49 103 ILE A N 1
ATOM 805 C CA . ILE A 1 103 ? -11.492 19.516 -0.397 1 49 103 ILE A CA 1
ATOM 806 C C . ILE A 1 103 ? -11.938 20.828 0.261 1 49 103 ILE A C 1
ATOM 808 O O . ILE A 1 103 ? -11.156 21.766 0.355 1 49 103 ILE A O 1
ATOM 812 N N . ARG A 1 104 ? -12.844 21.422 -0.291 1 46.72 104 ARG A N 1
ATOM 813 C CA . ARG A 1 104 ? -13.469 22.625 0.244 1 46.72 104 ARG A CA 1
ATOM 814 C C . ARG A 1 104 ? -13.609 22.547 1.76 1 46.72 104 ARG A C 1
ATOM 816 O O . ARG A 1 104 ? -13.539 21.469 2.336 1 46.72 104 ARG A O 1
ATOM 823 N N . LYS A 1 105 ? -14.312 23.594 2.41 1 48.38 105 LYS A N 1
ATOM 824 C CA . LYS A 1 105 ? -14.844 24.359 3.541 1 48.38 105 LYS A CA 1
ATOM 825 C C . LYS A 1 105 ? -15.703 23.469 4.438 1 48.38 105 LYS A C 1
ATOM 827 O O . LYS A 1 105 ? -16.266 23.938 5.43 1 48.38 105 LYS A O 1
ATOM 832 N N . ASP A 1 106 ? -15.875 22.266 4.098 1 56.78 106 ASP A N 1
ATOM 833 C CA . ASP A 1 106 ? -17.062 21.781 4.793 1 56.78 106 ASP A CA 1
ATOM 834 C C . ASP A 1 106 ? -16.703 21.156 6.141 1 56.78 106 ASP A C 1
ATOM 836 O O . ASP A 1 106 ? -17.594 20.734 6.891 1 56.78 106 ASP A O 1
ATOM 840 N N . GLY A 1 107 ? -15.523 21.469 6.688 1 63.78 107 GLY A N 1
ATOM 841 C CA . GLY A 1 107 ? -15.25 21.062 8.055 1 63.78 107 GLY A CA 1
ATOM 842 C C . GLY A 1 107 ? -15.102 19.562 8.227 1 63.78 107 GLY A C 1
ATOM 843 O O . GLY A 1 107 ? -14.812 19.078 9.32 1 63.78 107 GLY A O 1
ATOM 844 N N . ARG A 1 108 ? -15.219 18.859 7.199 1 77.94 108 ARG A N 1
ATOM 845 C CA . ARG A 1 108 ? -15.227 17.406 7.312 1 77.94 108 ARG A CA 1
ATOM 846 C C . ARG A 1 108 ? -13.812 16.844 7.199 1 77.94 108 ARG A C 1
ATOM 848 O O . ARG A 1 108 ? -13.57 15.68 7.535 1 77.94 108 ARG A O 1
ATOM 855 N N . TYR A 1 109 ? -12.797 17.688 6.953 1 83.44 109 TYR A N 1
ATOM 856 C CA . TYR A 1 109 ? -11.43 17.203 6.801 1 83.44 109 TYR A CA 1
ATOM 857 C C . TYR A 1 109 ? -10.625 17.453 8.07 1 83.44 109 TYR A C 1
ATOM 859 O O . TYR A 1 109 ? -10.875 18.406 8.805 1 83.44 109 TYR A O 1
ATOM 867 N N . THR A 1 110 ? -9.789 16.531 8.375 1 87.88 110 THR A N 1
ATOM 868 C CA . THR A 1 110 ? -8.891 16.641 9.516 1 87.88 110 THR A CA 1
ATOM 869 C C . THR A 1 110 ? -7.461 16.297 9.109 1 87.88 110 THR A C 1
ATOM 871 O O . THR A 1 110 ? -7.234 15.711 8.047 1 87.88 110 THR A O 1
ATOM 874 N N . VAL A 1 111 ? -6.531 16.656 10.008 1 90.31 111 VAL A N 1
ATOM 875 C CA . VAL A 1 111 ? -5.113 16.484 9.711 1 90.31 111 VAL A CA 1
ATOM 876 C C . VAL A 1 111 ? -4.504 15.461 10.672 1 90.31 111 VAL A C 1
ATOM 878 O O . VAL A 1 111 ? -4.797 15.477 11.875 1 90.31 111 VAL A O 1
ATOM 881 N N . PHE A 1 112 ? -3.727 14.586 10.125 1 95 112 PHE A N 1
ATOM 882 C CA . PHE A 1 112 ? -2.93 13.656 10.922 1 95 112 PHE A CA 1
ATOM 883 C C .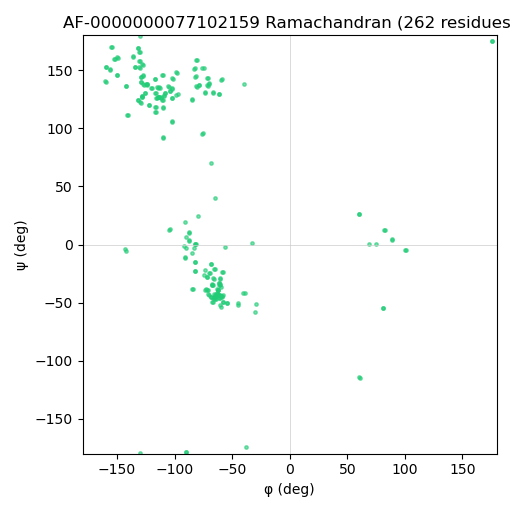 PHE A 1 112 ? -1.441 13.945 10.758 1 95 112 PHE A C 1
ATOM 885 O O . PHE A 1 112 ? -0.971 14.203 9.648 1 95 112 PHE A O 1
ATOM 892 N N . ARG A 1 113 ? -0.734 13.953 11.82 1 95.06 113 ARG A N 1
ATOM 893 C CA . ARG A 1 113 ? 0.713 14.133 11.766 1 95.06 113 ARG A CA 1
ATOM 894 C C . ARG A 1 113 ? 1.433 12.789 11.852 1 95.06 113 ARG A C 1
ATOM 896 O O . ARG A 1 113 ? 0.946 11.859 12.492 1 95.06 113 ARG A O 1
ATOM 903 N N . LEU A 1 114 ? 2.553 12.703 11.211 1 97.5 114 LEU A N 1
ATOM 904 C CA . LEU A 1 114 ? 3.473 11.586 11.414 1 97.5 114 LEU A CA 1
ATOM 905 C C . LEU A 1 114 ? 4.234 11.75 12.727 1 97.5 114 LEU A C 1
ATOM 907 O O . LEU A 1 114 ? 5.266 12.422 12.773 1 97.5 114 LEU A O 1
ATOM 911 N N . ALA A 1 115 ? 3.723 11.125 13.734 1 97.88 115 ALA A N 1
ATOM 912 C CA . ALA A 1 115 ? 4.199 11.328 15.102 1 97.88 115 ALA A CA 1
ATOM 913 C C . ALA A 1 115 ? 5.586 10.719 15.297 1 97.88 115 ALA A C 1
ATOM 915 O O . ALA A 1 115 ? 6.414 11.266 16.031 1 97.88 115 ALA A O 1
ATOM 916 N N . SER A 1 116 ? 5.797 9.57 14.711 1 98.31 116 SER A N 1
ATOM 917 C CA . SER A 1 116 ? 7.078 8.875 14.727 1 98.31 116 SER A CA 1
ATOM 918 C C . SER A 1 116 ? 7.164 7.859 13.586 1 98.31 116 SER A C 1
ATOM 920 O O . SER A 1 116 ? 6.141 7.371 13.109 1 98.31 116 SER A O 1
ATOM 922 N N . GLY A 1 117 ? 8.398 7.613 13.172 1 98.12 117 GLY A N 1
ATOM 923 C CA . GLY A 1 117 ? 8.547 6.609 12.133 1 98.12 117 GLY A CA 1
ATOM 924 C C . GLY A 1 117 ? 9.969 6.461 11.641 1 98.12 117 GLY A C 1
ATOM 925 O O . GLY A 1 117 ? 10.875 7.141 12.133 1 98.12 117 GLY A O 1
ATOM 926 N N . ASN A 1 118 ? 10.156 5.547 10.82 1 98.5 118 ASN A N 1
ATOM 927 C CA . ASN A 1 118 ? 11.406 5.25 10.133 1 98.5 118 ASN A CA 1
ATOM 928 C C . ASN A 1 118 ? 11.203 5.062 8.633 1 98.5 118 ASN A C 1
ATOM 930 O O . ASN A 1 118 ? 10.328 4.301 8.211 1 98.5 118 ASN A O 1
ATOM 934 N N . ALA A 1 119 ? 11.953 5.848 7.906 1 98.62 119 ALA A N 1
ATOM 935 C CA . ALA A 1 119 ? 11.891 5.754 6.449 1 98.62 119 ALA A CA 1
ATOM 936 C C . ALA A 1 119 ? 13.094 4.996 5.898 1 98.62 119 ALA A C 1
ATOM 938 O O . ALA A 1 119 ? 14.227 5.199 6.348 1 98.62 119 ALA A O 1
ATOM 939 N N . VAL A 1 120 ? 12.852 4.133 5.023 1 98.56 120 VAL A N 1
ATOM 940 C CA . VAL A 1 120 ? 13.898 3.43 4.293 1 98.56 120 VAL A CA 1
ATOM 941 C C . VAL A 1 120 ? 13.805 3.758 2.803 1 98.56 120 VAL A C 1
ATOM 943 O O . VAL A 1 120 ? 12.766 3.516 2.174 1 98.56 120 VAL A O 1
ATOM 946 N N . ILE A 1 121 ? 14.797 4.32 2.309 1 98.44 121 ILE A N 1
ATOM 947 C CA . ILE A 1 121 ? 14.891 4.578 0.876 1 98.44 121 ILE A CA 1
ATOM 948 C C . ILE A 1 121 ? 15.812 3.551 0.225 1 98.44 121 ILE A C 1
ATOM 950 O O . ILE A 1 121 ? 16.922 3.305 0.71 1 98.44 121 ILE A O 1
ATOM 954 N N . THR A 1 122 ? 15.328 2.91 -0.764 1 97.81 122 THR A N 1
ATOM 955 C CA . THR A 1 122 ? 16.094 1.929 -1.521 1 97.81 122 THR A CA 1
ATOM 956 C C . THR A 1 122 ? 16.328 2.41 -2.951 1 97.81 122 THR A C 1
ATOM 958 O O . THR A 1 122 ? 15.375 2.744 -3.66 1 97.81 122 THR A O 1
ATOM 961 N N . ASP A 1 123 ? 17.547 2.42 -3.352 1 94.81 123 ASP A N 1
ATOM 962 C CA . ASP A 1 123 ? 17.828 2.873 -4.711 1 94.81 123 ASP A CA 1
ATOM 963 C C . ASP A 1 123 ? 17.781 1.709 -5.699 1 94.81 123 ASP A C 1
ATOM 965 O O . ASP A 1 123 ? 17.484 0.578 -5.32 1 94.81 123 ASP A O 1
ATOM 969 N N . PHE A 1 124 ? 18.047 1.962 -6.957 1 88.31 124 PHE A N 1
ATOM 970 C CA . PHE A 1 124 ? 17.875 0.975 -8.016 1 88.31 124 PHE A CA 1
ATOM 971 C C . PHE A 1 124 ? 18.891 -0.146 -7.883 1 88.31 124 PHE A C 1
ATOM 973 O O . PHE A 1 124 ? 18.719 -1.222 -8.461 1 88.31 124 PHE A O 1
ATOM 980 N N . THR A 1 125 ? 19.969 0.043 -7.113 1 88.75 125 THR A N 1
ATOM 981 C CA . THR A 1 125 ? 21 -0.97 -6.945 1 88.75 125 THR A CA 1
ATOM 982 C C . THR A 1 125 ? 20.703 -1.863 -5.746 1 88.75 125 THR A C 1
ATOM 984 O O . THR A 1 125 ? 21.359 -2.881 -5.539 1 88.75 125 THR A O 1
ATOM 987 N N . GLY A 1 126 ? 19.719 -1.41 -4.984 1 90.31 126 GLY A N 1
ATOM 988 C CA . GLY A 1 126 ? 19.375 -2.178 -3.801 1 90.31 126 GLY A CA 1
ATOM 989 C C . GLY A 1 126 ? 19.953 -1.604 -2.523 1 90.31 126 GLY A C 1
ATOM 990 O O . GLY A 1 126 ? 19.688 -2.105 -1.43 1 90.31 126 GLY A O 1
ATOM 991 N N . LYS A 1 127 ? 20.797 -0.517 -2.639 1 95.88 127 LYS A N 1
ATOM 992 C CA . LYS A 1 127 ? 21.328 0.155 -1.457 1 95.88 127 LYS A CA 1
ATOM 993 C C . LYS A 1 127 ? 20.234 0.924 -0.721 1 95.88 127 LYS A C 1
ATOM 995 O O . LYS A 1 127 ? 19.406 1.581 -1.349 1 95.88 127 LYS A O 1
ATOM 1000 N N . THR A 1 128 ? 20.297 0.807 0.614 1 97.69 128 THR A N 1
ATOM 1001 C CA . THR A 1 128 ? 19.234 1.415 1.398 1 97.69 128 THR A CA 1
ATOM 1002 C C . THR A 1 128 ? 19.781 2.518 2.299 1 97.69 128 THR A C 1
ATOM 100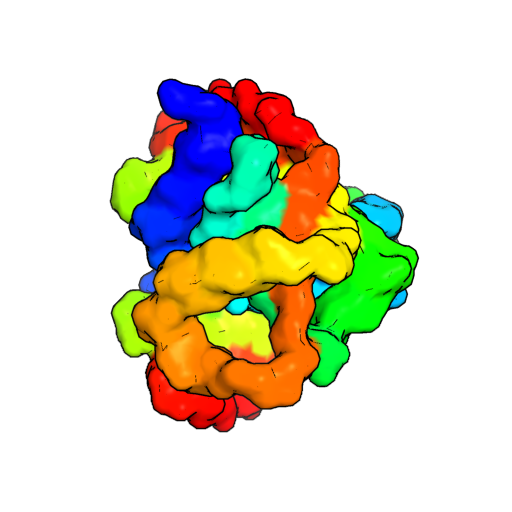4 O O . THR A 1 128 ? 20.953 2.5 2.66 1 97.69 128 THR A O 1
ATOM 1007 N N . GLU A 1 129 ? 19.016 3.541 2.416 1 97.75 129 GLU A N 1
ATOM 1008 C CA . GLU A 1 129 ? 19.234 4.598 3.404 1 97.75 129 GLU A CA 1
ATOM 1009 C C . GLU A 1 129 ? 18.062 4.66 4.391 1 97.75 129 GLU A C 1
ATOM 1011 O O . GLU A 1 129 ? 16.906 4.645 3.988 1 97.75 129 GLU A O 1
ATOM 1016 N N . GLU A 1 130 ? 18.406 4.668 5.637 1 97.94 130 GLU A N 1
ATOM 1017 C CA . GLU A 1 130 ? 17.391 4.77 6.668 1 97.94 130 GLU A CA 1
ATOM 1018 C C . GLU A 1 130 ? 17.359 6.164 7.289 1 97.94 130 GLU A C 1
ATOM 1020 O O . GLU A 1 130 ? 18.406 6.73 7.594 1 97.94 130 GLU A O 1
ATOM 1025 N N . ILE A 1 131 ? 16.203 6.676 7.465 1 97.94 131 ILE A N 1
ATOM 1026 C CA . ILE A 1 131 ? 16.016 8.008 8.039 1 97.94 131 ILE A CA 1
ATOM 1027 C C . ILE A 1 131 ? 14.992 7.93 9.18 1 97.94 131 ILE A C 1
ATOM 1029 O O . ILE A 1 131 ? 13.852 7.516 8.969 1 97.94 131 ILE A O 1
ATOM 1033 N N . GLU A 1 132 ? 15.375 8.336 10.328 1 96.62 132 GLU A N 1
ATOM 1034 C CA . GLU A 1 132 ? 14.453 8.391 11.461 1 96.62 132 GLU A CA 1
ATOM 1035 C C . GLU A 1 132 ? 13.586 9.641 11.414 1 96.62 132 GLU A C 1
ATOM 1037 O O . GLU A 1 132 ? 14.086 10.734 11.133 1 96.62 132 GLU A O 1
ATOM 1042 N N . LEU A 1 133 ? 12.305 9.438 11.664 1 95.62 133 LEU A N 1
ATOM 1043 C CA . LEU A 1 133 ? 11.359 10.547 11.641 1 95.62 133 LEU A CA 1
ATOM 1044 C C . LEU A 1 133 ? 10.711 10.734 13.008 1 95.62 133 LEU A C 1
ATOM 1046 O O . LEU A 1 133 ? 10.477 9.766 13.727 1 95.62 133 LEU A O 1
ATOM 1050 N N . MET B 1 1 ? -11.406 -11.797 -21.953 1 65.88 1 MET B N 1
ATOM 1051 C CA . MET B 1 1 ? -10.359 -12.219 -21.016 1 65.88 1 MET B CA 1
ATOM 1052 C C . MET B 1 1 ? -10.938 -12.477 -19.625 1 65.88 1 MET B C 1
ATOM 1054 O O . MET B 1 1 ? -11.805 -11.734 -19.172 1 65.88 1 MET B O 1
ATOM 1058 N N . ALA B 1 2 ? -10.586 -13.672 -19.062 1 88.44 2 ALA B N 1
ATOM 1059 C CA . ALA B 1 2 ? -11.07 -13.992 -17.734 1 88.44 2 ALA B CA 1
ATOM 1060 C C . ALA B 1 2 ? -10.609 -12.953 -16.719 1 88.44 2 ALA B C 1
ATOM 1062 O O . ALA B 1 2 ? -9.633 -12.242 -16.938 1 88.44 2 ALA B O 1
ATOM 1063 N N . ALA B 1 3 ? -11.398 -12.602 -15.781 1 94.69 3 ALA B N 1
ATOM 1064 C CA . ALA B 1 3 ? -11.172 -11.586 -14.758 1 94.69 3 ALA B CA 1
ATOM 1065 C C . ALA B 1 3 ? -9.734 -11.641 -14.242 1 94.69 3 ALA B C 1
ATOM 1067 O O . ALA B 1 3 ? -9.078 -10.609 -14.109 1 94.69 3 ALA B O 1
ATOM 1068 N N . ALA B 1 4 ? -9.203 -12.797 -14.023 1 95.31 4 ALA B N 1
ATOM 1069 C CA . ALA B 1 4 ? -7.855 -12.984 -13.5 1 95.31 4 ALA B CA 1
ATOM 1070 C C . ALA B 1 4 ? -6.809 -12.477 -14.484 1 95.31 4 ALA B C 1
ATOM 1072 O O . ALA B 1 4 ? -5.852 -11.805 -14.086 1 95.31 4 ALA B O 1
ATOM 1073 N N . GLU B 1 5 ? -6.941 -12.781 -15.734 1 94.25 5 GLU B N 1
ATOM 1074 C CA . GLU B 1 5 ? -6 -12.359 -16.766 1 94.25 5 GLU B CA 1
ATOM 1075 C C . GLU B 1 5 ? -6.008 -10.836 -16.922 1 94.25 5 GLU B C 1
ATOM 1077 O O . GLU B 1 5 ? -4.949 -10.219 -17.062 1 94.25 5 GLU B O 1
ATOM 1082 N N . ARG B 1 6 ? -7.16 -10.297 -16.922 1 96.88 6 ARG B N 1
ATOM 1083 C CA . ARG B 1 6 ? -7.297 -8.852 -17.062 1 96.88 6 ARG B CA 1
ATOM 1084 C C . ARG B 1 6 ? -6.59 -8.117 -15.922 1 96.88 6 ARG B C 1
ATOM 1086 O O . ARG B 1 6 ? -5.844 -7.164 -16.156 1 96.88 6 ARG B O 1
ATOM 1093 N N . ILE B 1 7 ? -6.832 -8.594 -14.75 1 97.69 7 ILE B N 1
ATOM 1094 C CA . ILE B 1 7 ? -6.262 -7.949 -13.57 1 97.69 7 ILE B CA 1
ATOM 1095 C C . ILE B 1 7 ? -4.746 -8.141 -13.562 1 97.69 7 ILE B C 1
ATOM 1097 O O . ILE B 1 7 ? -3.998 -7.199 -13.281 1 97.69 7 ILE B O 1
ATOM 1101 N N . ALA B 1 8 ? -4.301 -9.32 -13.828 1 94.75 8 ALA B N 1
ATOM 1102 C CA . ALA B 1 8 ? -2.861 -9.578 -13.867 1 94.75 8 ALA B CA 1
ATOM 1103 C C . ALA B 1 8 ? -2.18 -8.695 -14.914 1 94.75 8 ALA B C 1
ATOM 1105 O O . ALA B 1 8 ? -1.103 -8.148 -14.664 1 94.75 8 ALA B O 1
ATOM 1106 N N . GLU B 1 9 ? -2.754 -8.594 -16.062 1 94.56 9 GLU B N 1
ATOM 1107 C CA . GLU B 1 9 ? -2.203 -7.738 -17.109 1 94.56 9 GLU B CA 1
ATOM 1108 C C . GLU B 1 9 ? -2.168 -6.277 -16.672 1 94.56 9 GLU B C 1
ATOM 1110 O O . GLU B 1 9 ? -1.202 -5.562 -16.953 1 94.56 9 GLU B O 1
ATOM 1115 N N . TYR B 1 10 ? -3.25 -5.844 -16.047 1 96.94 10 TYR B N 1
ATOM 1116 C CA . TYR B 1 10 ? -3.297 -4.492 -15.5 1 96.94 10 TYR B CA 1
ATOM 1117 C C . TYR B 1 10 ? -2.117 -4.242 -14.57 1 96.94 10 TYR B C 1
ATOM 1119 O O . TYR B 1 10 ? -1.416 -3.234 -14.703 1 96.94 10 TYR B O 1
ATOM 1127 N N . LEU B 1 11 ? -1.914 -5.164 -13.633 1 96.56 11 LEU B N 1
ATOM 1128 C CA . LEU B 1 11 ? -0.827 -5.027 -12.672 1 96.56 11 LEU B CA 1
ATOM 1129 C C . LEU B 1 11 ? 0.526 -5.031 -13.375 1 96.56 11 LEU B C 1
ATOM 1131 O O . LEU B 1 11 ? 1.421 -4.262 -13.008 1 96.56 11 LEU B O 1
ATOM 1135 N N . LYS B 1 12 ? 0.678 -5.859 -14.391 1 92.88 12 LYS B N 1
ATOM 1136 C CA . LYS B 1 12 ? 1.919 -5.902 -15.156 1 92.88 12 LYS B CA 1
ATOM 1137 C C . LYS B 1 12 ? 2.18 -4.57 -15.859 1 92.88 12 LYS B C 1
ATOM 1139 O O . LYS B 1 12 ? 3.314 -4.09 -15.883 1 92.88 12 LYS B O 1
ATOM 1144 N N . GLN B 1 13 ? 1.193 -4.031 -16.375 1 95.5 13 GLN B N 1
ATOM 1145 C CA . GLN B 1 13 ? 1.319 -2.762 -17.094 1 95.5 13 GLN B CA 1
ATOM 1146 C C . GLN B 1 13 ? 1.697 -1.635 -16.125 1 9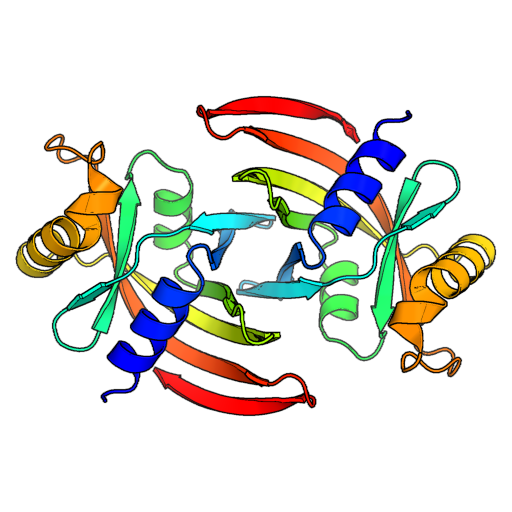5.5 13 GLN B C 1
ATOM 1148 O O . GLN B 1 13 ? 2.316 -0.65 -16.531 1 95.5 13 GLN B O 1
ATOM 1153 N N . CYS B 1 14 ? 1.296 -1.761 -14.898 1 95.5 14 CYS B N 1
ATOM 1154 C CA . CYS B 1 14 ? 1.668 -0.772 -13.898 1 95.5 14 CYS B CA 1
ATOM 1155 C C . CYS B 1 14 ? 3.156 -0.854 -13.578 1 95.5 14 CYS B C 1
ATOM 1157 O O . CYS B 1 14 ? 3.744 0.114 -13.086 1 95.5 14 CYS B O 1
ATOM 1159 N N . GLY B 1 15 ? 3.748 -2.012 -13.805 1 91.69 15 GLY B N 1
ATOM 1160 C CA . GLY B 1 15 ? 5.156 -2.223 -13.5 1 91.69 15 GLY B CA 1
ATOM 1161 C C . GLY B 1 15 ? 5.41 -2.525 -12.039 1 91.69 15 GLY B C 1
ATOM 1162 O O . GLY B 1 15 ? 6.074 -3.512 -11.711 1 91.69 15 GLY B O 1
ATOM 1163 N N . VAL B 1 16 ? 4.938 -1.655 -11.195 1 95.12 16 VAL B N 1
ATOM 1164 C CA . VAL B 1 16 ? 5.035 -1.849 -9.758 1 95.12 16 VAL B CA 1
ATOM 1165 C C . VAL B 1 16 ? 3.645 -1.761 -9.125 1 95.12 16 VAL B C 1
ATOM 1167 O O . VAL B 1 16 ? 2.818 -0.949 -9.547 1 95.12 16 VAL B O 1
ATOM 1170 N N . PHE B 1 17 ? 3.373 -2.619 -8.219 1 97.94 17 PHE B N 1
ATOM 1171 C CA . PHE B 1 17 ? 2.178 -2.529 -7.387 1 97.94 17 PHE B CA 1
ATOM 1172 C C . PHE B 1 17 ? 2.527 -2.705 -5.914 1 97.94 17 PHE B C 1
ATOM 1174 O O . PHE B 1 17 ? 3.666 -3.033 -5.578 1 97.94 17 PHE B O 1
ATOM 1181 N N . TYR B 1 18 ? 1.6 -2.426 -5.047 1 98.81 18 TYR B N 1
ATOM 1182 C CA . TYR B 1 18 ? 1.857 -2.412 -3.613 1 98.81 18 TYR B CA 1
ATOM 1183 C C . TYR B 1 18 ? 0.979 -3.428 -2.891 1 98.81 18 TYR B C 1
ATOM 1185 O O . TYR B 1 18 ? -0.221 -3.52 -3.158 1 98.81 18 TYR B O 1
ATOM 1193 N N . LEU B 1 19 ? 1.586 -4.145 -2.02 1 98.88 19 LEU B N 1
ATOM 1194 C CA . LEU B 1 19 ? 0.914 -5.223 -1.302 1 98.88 19 LEU B CA 1
ATOM 1195 C C . LEU B 1 19 ? 0.983 -5 0.205 1 98.88 19 LEU B C 1
ATOM 1197 O O . LEU B 1 19 ? 2.072 -4.871 0.769 1 98.88 19 LEU B O 1
ATOM 1201 N N . ALA B 1 20 ? -0.163 -4.898 0.793 1 98.94 20 ALA B N 1
ATOM 1202 C CA . ALA B 1 20 ? -0.264 -4.719 2.24 1 98.94 20 ALA B CA 1
ATOM 1203 C C . ALA B 1 20 ? -0.685 -6.016 2.924 1 98.94 20 ALA B C 1
ATOM 1205 O O . ALA B 1 20 ? -1.599 -6.703 2.461 1 98.94 20 ALA B O 1
ATOM 1206 N N . THR B 1 21 ? -0.031 -6.391 3.93 1 98.88 21 THR B N 1
ATOM 1207 C CA . THR B 1 21 ? -0.342 -7.523 4.797 1 98.88 21 THR B CA 1
ATOM 1208 C C . THR B 1 21 ? -0.312 -7.102 6.266 1 98.88 21 THR B C 1
ATOM 1210 O O . THR B 1 21 ? -0.17 -5.918 6.574 1 98.88 21 THR B O 1
ATOM 1213 N N . LEU B 1 22 ? -0.575 -8.062 7.148 1 98.62 22 LEU B N 1
ATOM 1214 C CA . LEU B 1 22 ? -0.623 -7.777 8.578 1 98.62 22 LEU B CA 1
ATOM 1215 C C . LEU B 1 22 ? 0.473 -8.531 9.32 1 98.62 22 LEU B C 1
ATOM 1217 O O . LEU B 1 22 ? 0.628 -9.742 9.148 1 98.62 22 LEU B O 1
ATOM 1221 N N . ASP B 1 23 ? 1.292 -7.855 10.094 1 98.19 23 ASP B N 1
ATOM 1222 C CA . ASP B 1 23 ? 2.207 -8.406 11.086 1 98.19 23 ASP B CA 1
ATOM 1223 C C . ASP B 1 23 ? 1.743 -8.07 12.508 1 98.19 23 ASP B C 1
ATOM 1225 O O . ASP B 1 23 ? 2.111 -7.027 13.055 1 98.19 23 ASP B O 1
ATOM 1229 N N . GLY B 1 24 ? 0.933 -9 13.117 1 96.31 24 GLY B N 1
ATOM 1230 C CA . GLY B 1 24 ? 0.296 -8.641 14.375 1 96.31 24 GLY B CA 1
ATOM 1231 C C . GLY B 1 24 ? -0.628 -7.445 14.258 1 96.31 24 GLY B C 1
ATOM 1232 O O . GLY B 1 24 ? -1.611 -7.484 13.516 1 96.31 24 GLY B O 1
ATOM 1233 N N . ILE B 1 25 ? -0.3 -6.379 14.906 1 96.44 25 ILE B N 1
ATOM 1234 C CA . ILE B 1 25 ? -1.149 -5.191 14.859 1 96.44 25 ILE B CA 1
ATOM 1235 C C . ILE B 1 25 ? -0.527 -4.145 13.945 1 96.44 25 ILE B C 1
ATOM 1237 O O . ILE B 1 25 ? -0.945 -2.984 13.945 1 96.44 25 ILE B O 1
ATOM 1241 N N . TRP B 1 26 ? 0.483 -4.535 13.148 1 98.31 26 TRP B N 1
ATOM 1242 C CA . TRP B 1 26 ? 1.166 -3.609 12.258 1 98.31 26 TRP B CA 1
ATOM 1243 C C . TRP B 1 26 ? 0.825 -3.91 10.797 1 98.31 26 TRP B C 1
ATOM 1245 O O . TRP B 1 26 ? 1.102 -5.004 10.305 1 98.31 26 TRP B O 1
ATOM 1255 N N . PRO B 1 27 ? 0.177 -2.938 10.125 1 98.69 27 PRO B N 1
ATOM 1256 C CA . PRO B 1 27 ? 0.118 -3.102 8.672 1 98.69 27 PRO B CA 1
ATOM 1257 C C . PRO B 1 27 ? 1.489 -2.996 8.008 1 98.69 27 PRO B C 1
ATOM 1259 O O . PRO B 1 27 ? 2.287 -2.125 8.367 1 98.69 27 PRO B O 1
ATOM 1262 N N . ARG B 1 28 ? 1.795 -3.92 7.191 1 98.75 28 ARG B N 1
ATOM 1263 C CA . ARG B 1 28 ? 3.039 -3.916 6.426 1 98.75 28 ARG B CA 1
ATOM 1264 C C . ARG B 1 28 ? 2.771 -3.666 4.945 1 98.75 28 ARG B C 1
ATOM 1266 O O . ARG B 1 28 ? 1.747 -4.094 4.414 1 98.75 28 ARG B O 1
ATOM 1273 N N . LEU B 1 29 ? 3.641 -3.008 4.305 1 98.88 29 LEU B N 1
ATOM 1274 C CA . LEU B 1 29 ? 3.469 -2.578 2.92 1 98.88 29 LEU B CA 1
ATOM 1275 C C . LEU B 1 29 ? 4.781 -2.684 2.15 1 98.88 29 LEU B C 1
ATOM 1277 O O . LEU B 1 29 ? 5.84 -2.312 2.666 1 98.88 29 LEU B O 1
ATOM 1281 N N . ARG B 1 30 ? 4.684 -3.203 0.915 1 97.75 30 ARG B N 1
ATOM 1282 C CA . ARG B 1 30 ? 5.879 -3.311 0.086 1 97.75 30 ARG B CA 1
ATOM 1283 C C . ARG B 1 30 ? 5.531 -3.201 -1.395 1 97.75 30 ARG B C 1
ATOM 1285 O O . ARG B 1 30 ? 4.449 -3.615 -1.816 1 97.75 30 ARG B O 1
ATOM 1292 N N . PRO B 1 31 ? 6.398 -2.633 -2.127 1 96.88 31 PRO B N 1
ATOM 1293 C CA . PRO B 1 31 ? 6.254 -2.717 -3.582 1 96.88 31 PRO B CA 1
ATOM 1294 C C . PRO B 1 31 ? 6.555 -4.109 -4.129 1 96.88 31 PRO B C 1
ATOM 1296 O O . PRO B 1 31 ? 7.438 -4.801 -3.613 1 96.88 31 PRO B O 1
ATOM 1299 N N . MET B 1 32 ? 5.855 -4.539 -5.113 1 93.88 32 MET B N 1
ATOM 1300 C CA . MET B 1 32 ? 6.031 -5.809 -5.816 1 93.88 32 MET B CA 1
ATOM 1301 C C . MET B 1 32 ? 5.934 -5.617 -7.324 1 93.88 32 MET B C 1
ATOM 1303 O O . MET B 1 32 ? 5.398 -4.609 -7.793 1 93.88 32 MET B O 1
ATOM 1307 N N . ASN B 1 33 ? 6.422 -6.566 -8.023 1 91.25 33 ASN B N 1
ATOM 1308 C CA . ASN B 1 33 ? 6.359 -6.457 -9.484 1 91.25 33 ASN B CA 1
ATOM 1309 C C . ASN B 1 33 ? 6.078 -7.805 -10.133 1 91.25 33 ASN B C 1
ATOM 1311 O O . ASN B 1 33 ? 5.953 -7.891 -11.359 1 91.25 33 ASN B O 1
ATOM 1315 N N . ASN B 1 34 ? 6.059 -8.82 -9.352 1 88.56 34 ASN B N 1
ATOM 1316 C CA . ASN B 1 34 ? 5.824 -10.148 -9.922 1 88.56 34 ASN B CA 1
ATOM 1317 C C . ASN B 1 34 ? 4.363 -10.562 -9.797 1 88.56 34 ASN B C 1
ATOM 1319 O O . ASN B 1 34 ? 3.773 -10.461 -8.719 1 88.56 34 ASN B O 1
ATOM 1323 N N . VAL B 1 35 ? 3.785 -10.977 -10.836 1 92 35 VAL B N 1
ATOM 1324 C CA . VAL B 1 35 ? 2.416 -11.477 -10.883 1 92 35 VAL B CA 1
ATOM 1325 C C . VAL B 1 35 ? 2.215 -12.328 -12.133 1 92 35 VAL B C 1
ATOM 1327 O O . VAL B 1 35 ? 2.74 -12 -13.203 1 92 35 VAL B O 1
ATOM 1330 N N . CYS B 1 36 ? 1.49 -13.398 -11.969 1 88.12 36 CYS B N 1
ATOM 1331 C CA . CYS B 1 36 ? 1.186 -14.273 -13.102 1 88.12 36 CYS B CA 1
ATOM 1332 C C . CYS B 1 36 ? -0.163 -14.953 -12.914 1 88.12 36 CYS B C 1
ATOM 1334 O O . CYS B 1 36 ? -0.716 -14.953 -11.82 1 88.12 36 CYS B O 1
ATOM 1336 N N . VAL B 1 37 ? -0.693 -15.438 -14 1 91 37 VAL B N 1
ATOM 1337 C CA . VAL B 1 37 ? -1.916 -16.234 -13.945 1 91 37 VAL B CA 1
ATOM 1338 C C . VAL B 1 37 ? -1.604 -17.688 -14.297 1 91 37 VAL B C 1
ATOM 1340 O O . VAL B 1 37 ? -0.949 -17.953 -15.305 1 91 37 VAL B O 1
ATOM 1343 N N . CYS B 1 38 ? -1.955 -18.547 -13.422 1 87.06 38 CYS B N 1
ATOM 1344 C CA . CYS B 1 38 ? -1.856 -20 -13.641 1 87.06 38 CYS B CA 1
ATOM 1345 C C . CYS B 1 38 ? -3.178 -20.688 -13.328 1 87.06 38 CYS B C 1
ATOM 1347 O O . CYS B 1 38 ? -3.711 -20.547 -12.227 1 87.06 38 CYS B O 1
ATOM 1349 N N . GLY B 1 39 ? -3.682 -21.5 -14.305 1 86.56 39 GLY B N 1
ATOM 1350 C CA . GLY B 1 39 ? -4.953 -22.172 -14.094 1 86.56 39 GLY B CA 1
ATOM 1351 C C . GLY B 1 39 ? -6.105 -21.203 -13.867 1 86.56 39 GLY B C 1
ATOM 1352 O O . GLY B 1 39 ? -6.984 -21.469 -13.039 1 86.56 39 GLY B O 1
ATOM 1353 N N . GLY B 1 40 ? -5.977 -20.016 -14.391 1 89.56 40 GLY B N 1
ATOM 1354 C CA . GLY B 1 40 ? -7.043 -19.031 -14.297 1 89.56 40 GLY B CA 1
ATOM 1355 C C . GLY B 1 40 ? -7.055 -18.281 -12.977 1 89.56 40 GLY B C 1
ATOM 1356 O O . GLY B 1 40 ? -8.023 -17.578 -12.656 1 89.56 40 GLY B O 1
ATOM 1357 N N . VAL B 1 41 ? -5.969 -18.453 -12.242 1 92.31 41 VAL B N 1
ATOM 1358 C CA . VAL B 1 41 ? -5.875 -17.844 -10.93 1 92.31 41 VAL B CA 1
ATOM 1359 C C . VAL B 1 41 ? -4.625 -16.969 -10.859 1 92.31 41 VAL B C 1
ATOM 1361 O O . VAL B 1 41 ? -3.568 -17.344 -11.375 1 92.31 41 VAL B O 1
ATOM 1364 N N . ILE B 1 42 ? -4.746 -15.828 -10.281 1 94.5 42 ILE B N 1
ATOM 1365 C CA . ILE B 1 42 ? -3.605 -14.93 -10.109 1 94.5 42 ILE B CA 1
ATOM 1366 C C . ILE B 1 42 ? -2.668 -15.492 -9.039 1 94.5 42 ILE B C 1
ATOM 1368 O O . ILE B 1 42 ? -3.121 -15.969 -8 1 94.5 42 ILE B O 1
ATOM 1372 N N . HIS B 1 43 ? -1.352 -15.406 -9.344 1 93.5 43 HIS B N 1
ATOM 1373 C CA . HIS B 1 43 ? -0.328 -15.898 -8.43 1 93.5 43 HIS B CA 1
ATOM 1374 C C . HIS B 1 43 ? 0.764 -14.859 -8.211 1 93.5 43 HIS B C 1
ATOM 1376 O O . HIS B 1 43 ? 1.024 -14.031 -9.094 1 93.5 43 HIS B O 1
ATOM 1382 N N . PHE B 1 44 ? 1.363 -14.969 -7.043 1 92.88 44 PHE B N 1
ATOM 1383 C CA . PHE B 1 44 ? 2.52 -14.172 -6.668 1 92.88 44 PHE B CA 1
ATOM 1384 C C . PHE B 1 44 ? 3.65 -15.055 -6.152 1 92.88 44 PHE B C 1
ATOM 1386 O O . PHE B 1 44 ? 3.402 -16.141 -5.629 1 92.88 44 PHE B O 1
ATOM 1393 N N . LEU B 1 45 ? 4.824 -14.57 -6.262 1 89 45 LEU B N 1
ATOM 1394 C CA . LEU B 1 45 ? 6.02 -15.273 -5.793 1 89 45 LEU B CA 1
ATOM 1395 C C . LEU B 1 45 ? 6.641 -14.547 -4.605 1 89 45 LEU B C 1
ATOM 1397 O O . LEU B 1 45 ? 6.84 -13.328 -4.645 1 89 45 LEU B O 1
ATOM 1401 N N . PHE B 1 46 ? 6.852 -15.281 -3.523 1 91 46 PHE B N 1
ATOM 1402 C CA . PHE B 1 46 ? 7.496 -14.711 -2.348 1 91 46 PHE B CA 1
ATOM 1403 C C . PHE B 1 46 ? 8.672 -15.57 -1.903 1 91 46 PHE B C 1
ATOM 1405 O O . PHE B 1 46 ? 8.656 -16.797 -2.062 1 91 46 PHE B O 1
ATOM 1412 N N . ASN B 1 47 ? 9.719 -14.953 -1.391 1 89.56 47 ASN B N 1
ATOM 1413 C CA . ASN B 1 47 ? 10.781 -15.664 -0.691 1 89.56 47 ASN B CA 1
ATOM 1414 C C . ASN B 1 47 ? 10.336 -16.125 0.695 1 89.56 47 ASN B C 1
ATOM 1416 O O . ASN B 1 47 ? 9.805 -15.328 1.473 1 89.56 47 ASN B O 1
ATOM 1420 N N . LYS B 1 48 ? 10.57 -17.391 1.029 1 90.88 48 LYS B N 1
ATOM 1421 C CA . LYS B 1 48 ? 10.148 -17.953 2.312 1 90.88 48 LYS B CA 1
ATOM 1422 C C . LYS B 1 48 ? 10.891 -17.281 3.469 1 90.88 48 LYS B C 1
ATOM 1424 O O . LYS B 1 48 ? 10.461 -17.375 4.621 1 90.88 48 LYS B O 1
ATOM 1429 N N . ASP B 1 49 ? 12.031 -16.672 3.184 1 92.81 49 ASP B N 1
ATOM 1430 C CA . ASP B 1 49 ? 12.812 -16.016 4.223 1 92.81 49 ASP B CA 1
ATOM 1431 C C . ASP B 1 49 ? 12.273 -14.609 4.504 1 92.81 49 ASP B C 1
ATOM 1433 O O . ASP B 1 49 ? 12.641 -13.992 5.508 1 92.81 49 ASP B O 1
ATOM 1437 N N . ASP B 1 50 ? 11.445 -14.094 3.604 1 93.75 50 ASP B N 1
ATOM 1438 C CA . ASP B 1 50 ? 10.883 -12.758 3.795 1 93.75 50 ASP B CA 1
ATOM 1439 C C . ASP B 1 50 ? 9.789 -12.766 4.859 1 93.75 50 ASP B C 1
ATOM 1441 O O . ASP B 1 50 ? 9.062 -13.758 5 1 93.75 50 ASP B O 1
ATOM 1445 N N . GLU B 1 51 ? 9.594 -11.648 5.547 1 96.88 51 GLU B N 1
ATOM 1446 C CA . GLU B 1 51 ? 8.602 -11.523 6.609 1 96.88 51 GLU B CA 1
ATOM 1447 C C . GLU B 1 51 ? 7.191 -11.781 6.082 1 96.88 51 GLU B C 1
ATOM 1449 O O . GLU B 1 51 ? 6.324 -12.258 6.816 1 96.88 51 GLU B O 1
ATOM 1454 N N . ILE B 1 52 ? 6.973 -11.477 4.793 1 97.94 52 ILE B N 1
ATOM 1455 C CA . ILE B 1 52 ? 5.645 -11.609 4.211 1 97.94 52 ILE B CA 1
ATOM 1456 C C . ILE B 1 52 ? 5.195 -13.07 4.285 1 97.94 52 ILE B C 1
ATOM 1458 O O . ILE B 1 52 ? 4.008 -13.352 4.453 1 97.94 52 ILE B O 1
ATOM 1462 N N . TYR B 1 53 ? 6.133 -13.977 4.176 1 96.69 53 TYR B N 1
ATOM 1463 C CA . TYR B 1 53 ? 5.789 -15.391 4.211 1 96.69 53 TYR B CA 1
ATOM 1464 C C . TYR B 1 53 ? 5.121 -15.758 5.535 1 96.69 53 TYR B C 1
ATOM 1466 O O . TYR B 1 53 ? 4.012 -16.297 5.551 1 96.69 53 TYR B O 1
ATOM 1474 N N . GLY B 1 54 ? 5.758 -15.414 6.625 1 97.69 54 GLY B N 1
ATOM 1475 C CA . GLY B 1 54 ? 5.172 -15.664 7.934 1 97.69 54 GLY B CA 1
ATOM 1476 C C . GLY B 1 54 ? 3.883 -14.898 8.164 1 97.69 54 GLY B C 1
ATOM 1477 O O . GLY B 1 54 ? 2.949 -15.414 8.781 1 97.69 54 GLY B O 1
ATOM 1478 N N . GLN B 1 55 ? 3.809 -13.664 7.703 1 98.56 55 GLN B N 1
ATOM 1479 C CA . GLN B 1 55 ? 2.611 -12.844 7.836 1 98.56 55 GLN B CA 1
ATOM 1480 C C . GLN B 1 55 ? 1.407 -13.516 7.18 1 98.56 55 GLN B C 1
ATOM 1482 O O . GLN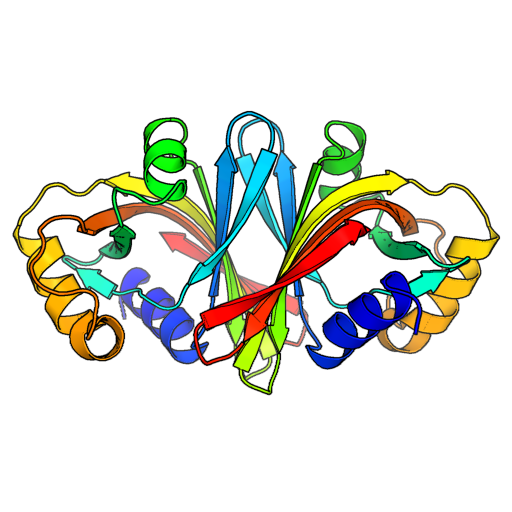 B 1 55 ? 0.347 -13.641 7.801 1 98.56 55 GLN B O 1
ATOM 1487 N N . LEU B 1 56 ? 1.594 -13.969 5.922 1 98.44 56 LEU B N 1
ATOM 1488 C CA . LEU B 1 56 ? 0.495 -14.531 5.145 1 98.44 56 LEU B CA 1
ATOM 1489 C C . LEU B 1 56 ? 0.089 -15.898 5.684 1 98.44 56 LEU B C 1
ATOM 1491 O O . LEU B 1 56 ? -1.075 -16.297 5.578 1 98.44 56 LEU B O 1
ATOM 1495 N N . LEU B 1 57 ? 1.007 -16.641 6.301 1 97.56 57 LEU B N 1
ATOM 1496 C CA . LEU B 1 57 ? 0.662 -17.906 6.934 1 97.56 57 LEU B CA 1
ATOM 1497 C C . LEU B 1 57 ? -0.225 -17.688 8.156 1 97.56 57 LEU B C 1
ATOM 1499 O O . LEU B 1 57 ? -1.112 -18.484 8.438 1 97.56 57 LEU B O 1
ATOM 1503 N N . LEU B 1 58 ? -0.005 -16.609 8.867 1 98.12 58 LEU B N 1
ATOM 1504 C CA . LEU B 1 58 ? -0.744 -16.297 10.086 1 98.12 58 LEU B CA 1
ATOM 1505 C C . LEU B 1 58 ? -2.062 -15.609 9.773 1 98.12 58 LEU B C 1
ATOM 1507 O O . LEU B 1 58 ? -3.057 -15.797 10.477 1 98.12 58 LEU B O 1
ATOM 1511 N N . ASN B 1 59 ? -2.096 -14.742 8.805 1 98.5 59 ASN B N 1
ATOM 1512 C CA . ASN B 1 59 ? -3.25 -13.977 8.336 1 98.5 59 ASN B CA 1
ATOM 1513 C C . ASN B 1 59 ? -3.246 -13.836 6.816 1 98.5 59 ASN B C 1
ATOM 1515 O O . ASN B 1 59 ? -2.451 -13.078 6.262 1 98.5 59 ASN B O 1
ATOM 1519 N N . ASP B 1 60 ? -4.164 -14.461 6.133 1 98.69 60 ASP B N 1
ATOM 1520 C CA . ASP B 1 60 ? -4.094 -14.57 4.68 1 98.69 60 ASP B CA 1
ATOM 1521 C C . ASP B 1 60 ? -4.754 -13.375 4 1 98.69 60 ASP B C 1
ATOM 1523 O O . ASP B 1 60 ? -4.879 -13.336 2.775 1 98.69 60 ASP B O 1
ATOM 1527 N N . ARG B 1 61 ? -5.215 -12.422 4.762 1 98.75 61 ARG B N 1
ATOM 1528 C CA . ARG B 1 61 ? -5.848 -11.211 4.23 1 98.75 61 ARG B CA 1
ATOM 1529 C C . ARG B 1 61 ? -4.801 -10.227 3.729 1 98.75 61 ARG B C 1
ATOM 1531 O O . ARG B 1 61 ? -3.779 -10.008 4.383 1 98.75 61 ARG B O 1
ATOM 1538 N N . ALA B 1 62 ? -5.043 -9.633 2.586 1 98.94 62 ALA B N 1
ATOM 1539 C CA . ALA B 1 62 ? -4.133 -8.672 1.96 1 98.94 62 ALA B CA 1
ATOM 1540 C C . ALA B 1 62 ? -4.895 -7.68 1.091 1 98.94 62 ALA B C 1
ATOM 1542 O O . ALA B 1 62 ? -6.051 -7.918 0.729 1 98.94 62 ALA B O 1
ATOM 1543 N N . GLU B 1 63 ? -4.32 -6.598 0.813 1 98.94 63 GLU B N 1
ATOM 1544 C CA . GLU B 1 63 ? -4.805 -5.676 -0.211 1 98.94 63 GLU B CA 1
ATOM 1545 C C . GLU B 1 63 ? -3.688 -5.289 -1.177 1 98.94 63 GLU B C 1
ATOM 1547 O O . GLU B 1 63 ? -2.531 -5.148 -0.772 1 98.94 63 GLU B O 1
ATOM 1552 N N . ILE B 1 64 ? -4.004 -5.137 -2.352 1 98.94 64 ILE B N 1
ATOM 1553 C CA . ILE B 1 64 ? -3.086 -4.777 -3.428 1 98.94 64 ILE B CA 1
ATOM 1554 C C . ILE B 1 64 ? -3.605 -3.541 -4.16 1 98.94 64 ILE B C 1
ATOM 1556 O O . ILE B 1 64 ? -4.777 -3.48 -4.531 1 98.94 64 ILE B O 1
ATOM 1560 N N . CYS B 1 65 ? -2.797 -2.555 -4.359 1 98.88 65 CYS B N 1
ATOM 1561 C CA . CYS B 1 65 ? -3.178 -1.389 -5.148 1 98.88 65 CYS B CA 1
ATOM 1562 C C . CYS B 1 65 ? -2.076 -1.011 -6.129 1 98.88 65 CYS B C 1
ATOM 1564 O O . CYS B 1 65 ? -0.897 -1.256 -5.867 1 98.88 65 CYS B O 1
ATOM 1566 N N . ALA B 1 66 ? -2.408 -0.432 -7.152 1 98.5 66 ALA B N 1
ATOM 1567 C CA . ALA B 1 66 ? -1.496 0.076 -8.172 1 98.5 66 ALA B CA 1
ATOM 1568 C C . ALA B 1 66 ? -2.143 1.202 -8.977 1 98.5 66 ALA B C 1
ATOM 1570 O O . ALA B 1 66 ? -3.371 1.293 -9.047 1 98.5 66 ALA B O 1
ATOM 1571 N N . THR B 1 67 ? -1.336 2.043 -9.414 1 97.44 67 THR B N 1
ATOM 1572 C CA . THR B 1 67 ? -1.776 3.102 -10.32 1 97.44 67 THR B CA 1
ATOM 1573 C C . THR B 1 67 ? -1.248 2.863 -11.727 1 97.44 67 THR B C 1
ATOM 1575 O O . THR B 1 67 ? -0.049 2.65 -11.922 1 97.44 67 THR B O 1
ATOM 1578 N N . HIS B 1 68 ? -2.164 2.916 -12.617 1 97.25 68 HIS B N 1
ATOM 1579 C CA . HIS B 1 68 ? -1.837 2.701 -14.023 1 97.25 68 HIS B CA 1
ATOM 1580 C C . HIS B 1 68 ? -1.309 3.979 -14.672 1 97.25 68 HIS B C 1
ATOM 1582 O O . HIS B 1 68 ? -1.688 5.082 -14.273 1 97.25 68 HIS B O 1
ATOM 1588 N N . PRO B 1 69 ? -0.444 3.844 -15.695 1 93.81 69 PRO B N 1
ATOM 1589 C CA . PRO B 1 69 ? 0.059 5.02 -16.406 1 93.81 69 PRO B CA 1
ATOM 1590 C C . PRO B 1 69 ? -1.06 5.863 -17.016 1 93.81 69 PRO B C 1
ATOM 1592 O O . PRO B 1 69 ? -0.871 7.059 -17.266 1 93.81 69 PRO B O 1
ATOM 1595 N N . ASP B 1 70 ? -2.213 5.328 -17.281 1 94.25 70 ASP B N 1
ATOM 1596 C CA . ASP B 1 70 ? -3.33 6.078 -17.844 1 94.25 70 ASP B CA 1
ATOM 1597 C C . ASP B 1 70 ? -4.09 6.832 -16.766 1 94.25 70 ASP B C 1
ATOM 1599 O O . ASP B 1 70 ? -5.172 7.367 -17.016 1 94.25 70 ASP B O 1
ATOM 1603 N N . GLN B 1 71 ? -3.666 6.734 -15.555 1 92.12 71 GLN B N 1
ATOM 1604 C CA . GLN B 1 71 ? -4.133 7.492 -14.398 1 92.12 71 GLN B CA 1
ATOM 1605 C C . GLN B 1 71 ? -5.305 6.789 -13.719 1 92.12 71 GLN B C 1
ATOM 1607 O O . GLN B 1 71 ? -5.895 7.324 -12.773 1 92.12 71 GLN B O 1
ATOM 1612 N N . SER B 1 72 ? -5.672 5.652 -14.164 1 96.88 72 SER B N 1
ATOM 1613 C CA . SER B 1 72 ? -6.602 4.836 -13.391 1 96.88 72 SER B CA 1
ATOM 1614 C C . SER B 1 72 ? -5.879 4.078 -12.281 1 96.88 72 SER B C 1
ATOM 1616 O O . SER B 1 72 ? -4.648 3.98 -12.289 1 96.88 72 SER B O 1
ATOM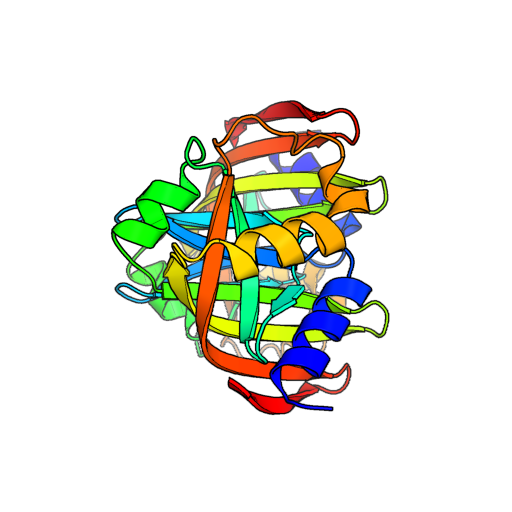 1618 N N . ASN B 1 73 ? -6.59 3.662 -11.266 1 98 73 ASN B N 1
ATOM 1619 C CA . ASN B 1 73 ? -5.984 2.865 -10.211 1 98 73 ASN B CA 1
ATOM 1620 C C . ASN B 1 73 ? -6.801 1.612 -9.906 1 98 73 ASN B C 1
ATOM 1622 O O . ASN B 1 73 ? -7.98 1.535 -10.266 1 98 73 ASN B O 1
ATOM 1626 N N . ILE B 1 74 ? -6.215 0.654 -9.359 1 98.75 74 ILE B N 1
ATOM 1627 C CA . ILE B 1 74 ? -6.879 -0.571 -8.93 1 98.75 74 ILE B CA 1
ATOM 1628 C C . ILE B 1 74 ? -6.547 -0.851 -7.469 1 98.75 74 ILE B C 1
ATOM 1630 O O . ILE B 1 74 ? -5.418 -0.631 -7.027 1 98.75 74 ILE B O 1
ATOM 1634 N N . CYS B 1 75 ? -7.547 -1.265 -6.684 1 98.81 75 CYS B N 1
ATOM 1635 C CA . CYS B 1 75 ? -7.371 -1.802 -5.34 1 98.81 75 CYS B CA 1
ATOM 1636 C C . CYS B 1 75 ? -8.094 -3.137 -5.188 1 98.81 75 CYS B C 1
ATOM 1638 O O . CYS B 1 75 ? -9.281 -3.246 -5.496 1 98.81 75 CYS B O 1
ATOM 1640 N N . ILE B 1 76 ? -7.336 -4.102 -4.742 1 98.88 76 ILE B N 1
ATOM 1641 C CA . ILE B 1 76 ? -7.852 -5.461 -4.609 1 98.88 76 ILE B CA 1
ATOM 1642 C C . ILE B 1 76 ? -7.836 -5.875 -3.139 1 98.88 76 ILE B C 1
ATOM 1644 O O . ILE B 1 76 ? -6.773 -5.934 -2.516 1 98.88 76 ILE B O 1
ATOM 1648 N N . SER B 1 77 ? -8.984 -6.066 -2.578 1 98.81 77 SER B N 1
ATOM 1649 C CA . SER B 1 77 ? -9.094 -6.762 -1.301 1 98.81 77 SER B CA 1
ATOM 1650 C C . SER B 1 77 ? -9.141 -8.273 -1.498 1 98.81 77 SER B C 1
ATOM 1652 O O . SER B 1 77 ? -9.977 -8.789 -2.242 1 98.81 77 SER B O 1
ATOM 1654 N N . CYS B 1 78 ? -8.188 -9.031 -0.812 1 98.88 78 CYS B N 1
ATOM 1655 C CA . CYS B 1 78 ? -8.109 -10.43 -1.215 1 98.88 78 CYS B CA 1
ATOM 1656 C C . CYS B 1 78 ? -7.559 -11.297 -0.087 1 98.88 78 CYS B C 1
ATOM 1658 O O . CYS B 1 78 ? -7.164 -10.781 0.959 1 98.88 78 CYS B O 1
ATOM 1660 N N . LYS B 1 79 ? -7.652 -12.57 -0.296 1 98.81 79 LYS B N 1
ATOM 1661 C CA . LYS B 1 79 ? -6.988 -13.602 0.5 1 98.81 79 LYS B CA 1
ATOM 1662 C C . LYS B 1 79 ? -5.945 -14.344 -0.327 1 98.81 79 LYS B C 1
ATOM 1664 O O . LYS B 1 79 ? -6.23 -14.789 -1.441 1 98.81 79 LYS B O 1
ATOM 1669 N N . LEU B 1 80 ? -4.754 -14.391 0.216 1 98.5 80 LEU B N 1
ATOM 1670 C CA . LEU B 1 80 ? -3.654 -15.094 -0.436 1 98.5 80 LEU B CA 1
ATOM 1671 C C . LEU B 1 80 ? -3.314 -16.391 0.308 1 98.5 80 LEU B C 1
ATOM 1673 O O . LEU B 1 80 ? -3.111 -16.375 1.524 1 98.5 80 LEU B O 1
ATOM 1677 N N . ARG B 1 81 ? -3.229 -17.469 -0.448 1 97.69 81 ARG B N 1
ATOM 1678 C CA . ARG B 1 81 ? -2.91 -18.75 0.145 1 97.69 81 ARG B CA 1
ATOM 1679 C C . ARG B 1 81 ? -1.761 -19.438 -0.598 1 97.69 81 ARG B C 1
ATOM 1681 O O . ARG B 1 81 ? -1.692 -19.375 -1.827 1 97.69 81 ARG B O 1
ATOM 1688 N N . GLU B 1 82 ? -0.917 -20.031 0.184 1 94.88 82 GLU B N 1
ATOM 1689 C CA . GLU B 1 82 ? 0.222 -20.719 -0.419 1 94.88 82 GLU B CA 1
ATOM 1690 C C . GLU B 1 82 ? -0.235 -21.844 -1.339 1 94.88 82 GLU B C 1
ATOM 1692 O O . GLU B 1 82 ? -1.145 -22.594 -0.995 1 94.88 82 GLU B O 1
ATOM 1697 N N . ASP B 1 83 ? 0.276 -21.828 -2.469 1 89.31 83 ASP B N 1
ATOM 1698 C CA . ASP B 1 83 ? 0.054 -22.891 -3.438 1 89.31 83 ASP B CA 1
ATOM 1699 C C . ASP B 1 83 ? 1.263 -23.828 -3.516 1 89.31 83 ASP B C 1
ATOM 1701 O O . ASP B 1 83 ? 2.293 -23.453 -4.086 1 89.31 83 ASP B O 1
ATOM 1705 N N . LYS B 1 84 ? 1.188 -25.031 -2.982 1 80.62 84 LYS B N 1
ATOM 1706 C CA . LYS B 1 84 ? 2.316 -25.953 -2.855 1 80.62 84 LYS B CA 1
ATOM 1707 C C . LYS B 1 84 ? 2.467 -26.812 -4.105 1 80.62 84 LYS B C 1
ATOM 1709 O O . LYS B 1 84 ? 3.309 -27.703 -4.148 1 80.62 84 LYS B O 1
ATOM 1714 N N . GLY B 1 85 ? 1.729 -26.469 -5.145 1 75.06 85 GLY B N 1
ATOM 1715 C CA . GLY B 1 85 ? 1.82 -27.281 -6.348 1 75.06 85 GLY B CA 1
ATOM 1716 C C . GLY B 1 85 ? 3.012 -26.938 -7.219 1 75.06 85 GLY B C 1
ATOM 1717 O O . GLY B 1 85 ? 3.49 -25.797 -7.191 1 75.06 85 GLY B O 1
ATOM 1718 N N . GLU B 1 86 ? 3.664 -27.875 -7.902 1 73.19 86 GLU B N 1
ATOM 1719 C CA . GLU B 1 86 ? 4.836 -27.688 -8.758 1 73.19 86 GLU B CA 1
ATOM 1720 C C . GLU B 1 86 ? 4.488 -26.891 -10 1 73.19 86 GLU B C 1
ATOM 1722 O O . GLU B 1 86 ? 5.285 -26.062 -10.461 1 73.19 86 GLU B O 1
ATOM 1727 N N . GLU B 1 87 ? 3.363 -27 -10.531 1 73 87 GLU B N 1
ATOM 1728 C CA . GLU B 1 87 ? 2.988 -26.359 -11.789 1 73 87 GLU B CA 1
ATOM 1729 C C . GLU B 1 87 ? 2.926 -24.844 -11.641 1 73 87 GLU B C 1
ATOM 1731 O O . GLU B 1 87 ? 3.527 -24.125 -12.43 1 73 87 GLU B O 1
ATOM 1736 N N . PRO B 1 88 ? 2.252 -24.375 -10.633 1 70.25 88 PRO B N 1
ATOM 1737 C CA . PRO B 1 88 ? 2.234 -22.922 -10.477 1 70.25 88 PRO B CA 1
ATOM 1738 C C . PRO B 1 88 ? 3.625 -22.328 -10.25 1 70.25 88 PRO B C 1
ATOM 1740 O O . PRO B 1 88 ? 3.934 -21.25 -10.75 1 70.25 88 PRO B O 1
ATOM 1743 N N . ARG B 1 89 ? 4.371 -23.016 -9.617 1 73.81 89 ARG B N 1
ATOM 1744 C CA . ARG B 1 89 ? 5.73 -22.562 -9.336 1 73.81 89 ARG B CA 1
ATOM 1745 C C . ARG B 1 89 ? 6.543 -22.453 -10.625 1 73.81 89 ARG B C 1
ATOM 1747 O O . ARG B 1 89 ? 7.211 -21.438 -10.859 1 73.81 89 ARG B O 1
ATOM 1754 N N . ARG B 1 90 ? 6.449 -23.5 -11.484 1 72.56 90 ARG B N 1
ATOM 1755 C CA . ARG B 1 90 ? 7.207 -23.516 -12.727 1 72.56 90 ARG B CA 1
ATOM 1756 C C . ARG B 1 90 ? 6.738 -22.422 -13.672 1 72.56 90 ARG B C 1
ATOM 1758 O O . ARG B 1 90 ? 7.555 -21.75 -14.312 1 72.56 90 ARG B O 1
ATOM 1765 N N . ALA B 1 91 ? 5.469 -22.297 -13.727 1 71.12 91 ALA B N 1
ATOM 1766 C CA . ALA B 1 91 ? 4.902 -21.281 -14.609 1 71.12 91 ALA B CA 1
ATOM 1767 C C . ALA B 1 91 ? 5.301 -19.875 -14.148 1 71.12 91 ALA B C 1
ATOM 1769 O O . ALA B 1 91 ? 5.609 -19.016 -14.977 1 71.12 91 ALA B O 1
ATOM 1770 N N . 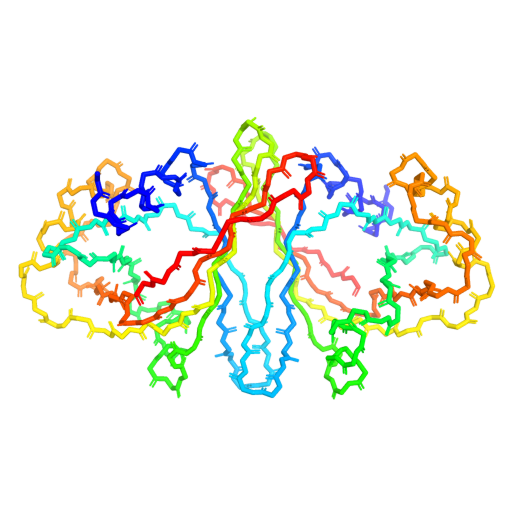MET B 1 92 ? 5.145 -19.672 -12.883 1 73 92 MET B N 1
ATOM 1771 C CA . MET B 1 92 ? 5.512 -18.359 -12.336 1 73 92 MET B CA 1
ATOM 1772 C C . MET B 1 92 ? 6.992 -18.078 -12.562 1 73 92 MET B C 1
ATOM 1774 O O . MET B 1 92 ? 7.363 -16.969 -12.961 1 73 92 MET B O 1
ATOM 1778 N N . LEU B 1 93 ? 7.777 -19.094 -12.305 1 69.81 93 LEU B N 1
ATOM 1779 C CA . LEU B 1 93 ? 9.219 -18.938 -12.484 1 69.81 93 LEU B CA 1
ATOM 1780 C C . LEU B 1 93 ? 9.555 -18.594 -13.93 1 69.81 93 LEU B C 1
ATOM 1782 O O . LEU B 1 93 ? 10.461 -17.797 -14.188 1 69.81 93 LEU B O 1
ATOM 1786 N N . ARG B 1 94 ? 8.805 -19.125 -14.844 1 68 94 ARG B N 1
ATOM 1787 C CA . ARG B 1 94 ? 9.016 -18.828 -16.25 1 68 94 ARG B CA 1
ATOM 1788 C C . ARG B 1 94 ? 8.602 -17.406 -16.594 1 68 94 ARG B C 1
ATOM 1790 O O . ARG B 1 94 ? 9.273 -16.719 -17.359 1 68 94 ARG B O 1
ATOM 1797 N N . SER B 1 95 ? 7.496 -17.094 -16.031 1 63.34 95 SER B N 1
ATOM 1798 C CA . SER B 1 95 ? 6.969 -15.773 -16.328 1 63.34 95 SER B CA 1
ATOM 1799 C C . SER B 1 95 ? 7.781 -14.688 -15.641 1 63.34 95 SER B C 1
ATOM 1801 O O . SER B 1 95 ? 7.867 -13.555 -16.141 1 63.34 95 SER B O 1
ATOM 1803 N N . CYS B 1 96 ? 8.164 -15.031 -14.445 1 61.34 96 CYS B N 1
ATOM 1804 C CA . CYS B 1 96 ? 8.938 -14.047 -13.695 1 61.34 96 CYS B CA 1
ATOM 1805 C C . CYS B 1 96 ? 10.414 -14.094 -14.086 1 61.34 96 CYS B C 1
ATOM 1807 O O . CYS B 1 96 ? 11.242 -13.438 -13.461 1 61.34 96 CYS B O 1
ATOM 1809 N N . GLU B 1 97 ? 10.758 -15.023 -14.969 1 56.44 97 GLU B N 1
ATOM 1810 C CA . GLU B 1 97 ? 12.156 -15.219 -15.328 1 56.44 97 GLU B CA 1
ATOM 1811 C C . GLU B 1 97 ? 12.852 -13.883 -15.586 1 56.44 97 GLU B C 1
ATOM 1813 O O . GLU B 1 97 ? 13.992 -13.68 -15.172 1 56.44 97 GLU B O 1
ATOM 1818 N N . GLU B 1 98 ? 12.242 -13.172 -16.344 1 54.12 98 GLU B N 1
ATOM 1819 C CA . GLU B 1 98 ? 12.93 -11.914 -16.625 1 54.12 98 GLU B CA 1
ATOM 1820 C C . GLU B 1 98 ? 13.141 -11.094 -15.359 1 54.12 98 GLU B C 1
ATOM 1822 O O . GLU B 1 98 ? 14.164 -10.43 -15.203 1 54.12 98 GLU B O 1
ATOM 1827 N N . SER B 1 99 ? 12.156 -11.094 -14.664 1 51.78 99 SER B N 1
ATOM 1828 C CA . SER B 1 99 ? 12.234 -10.297 -13.445 1 51.78 99 SER B CA 1
ATOM 1829 C C . SER B 1 99 ? 12.93 -11.07 -12.328 1 51.78 99 SER B C 1
ATOM 1831 O O . SER B 1 99 ? 13.367 -10.484 -11.336 1 51.78 99 SER B O 1
ATOM 1833 N N . LEU B 1 100 ? 12.891 -12.383 -12.469 1 52.97 100 LEU B N 1
ATOM 1834 C CA . LEU B 1 100 ? 13.469 -13.281 -11.469 1 52.97 100 LEU B CA 1
ATOM 1835 C C . LEU B 1 100 ? 14.961 -13.477 -11.711 1 52.97 100 LEU B C 1
ATOM 1837 O O . LEU B 1 100 ? 15.617 -14.211 -10.969 1 52.97 100 LEU B O 1
ATOM 1841 N N . ASP B 1 101 ? 15.367 -12.977 -12.742 1 47.88 101 ASP B N 1
ATOM 1842 C CA . ASP B 1 101 ? 16.781 -13.305 -12.891 1 47.88 101 ASP B CA 1
ATOM 1843 C C . ASP B 1 101 ? 17.453 -13.477 -11.531 1 47.88 101 ASP B C 1
ATOM 1845 O O . ASP B 1 101 ? 18.344 -14.32 -11.367 1 47.88 101 ASP B O 1
ATOM 1849 N N . GLY B 1 102 ? 17.297 -12.57 -10.695 1 48.69 102 GLY B N 1
ATOM 1850 C CA . GLY B 1 102 ? 18.016 -12.758 -9.445 1 48.69 102 GLY B CA 1
ATOM 1851 C C . GLY B 1 102 ? 17.391 -13.805 -8.547 1 48.69 102 GLY B C 1
ATOM 1852 O O . GLY B 1 102 ? 17.859 -14.031 -7.43 1 48.69 102 GLY B O 1
ATOM 1853 N N . ILE B 1 103 ? 16.141 -13.953 -8.742 1 48.84 103 ILE B N 1
ATOM 1854 C CA . ILE B 1 103 ? 15.469 -14.914 -7.863 1 48.84 103 ILE B CA 1
ATOM 1855 C C . ILE B 1 103 ? 15.953 -16.328 -8.188 1 48.84 103 ILE B C 1
ATOM 1857 O O . ILE B 1 103 ? 15.711 -16.828 -9.281 1 48.84 103 ILE B O 1
ATOM 1861 N N . ARG B 1 104 ? 17.125 -16.562 -7.859 1 47.28 104 ARG B N 1
ATOM 1862 C CA . ARG B 1 104 ? 17.812 -17.859 -7.957 1 47.28 104 ARG B CA 1
ATOM 1863 C C . ARG B 1 104 ? 16.875 -19 -7.555 1 47.28 104 ARG B C 1
ATOM 1865 O O . ARG B 1 104 ? 16.078 -18.859 -6.633 1 47.28 104 ARG B O 1
ATOM 1872 N N . LYS B 1 105 ? 16.844 -20.109 -8.234 1 49.28 105 LYS B N 1
ATOM 1873 C CA . LYS B 1 105 ? 16.453 -21.516 -8.164 1 49.28 105 LYS B CA 1
ATOM 1874 C C . LYS B 1 105 ? 16.625 -22.062 -6.75 1 49.28 105 LYS B C 1
ATOM 1876 O O . LYS B 1 105 ? 16.484 -23.266 -6.523 1 49.28 105 LYS B O 1
ATOM 1881 N N . ASP B 1 106 ? 17.016 -21.344 -5.844 1 56.91 106 ASP B N 1
ATOM 1882 C CA . ASP B 1 106 ? 17.547 -22.078 -4.699 1 56.91 106 ASP B CA 1
ATOM 1883 C C . ASP B 1 106 ? 16.422 -22.594 -3.816 1 56.91 106 ASP B C 1
ATOM 1885 O O . ASP B 1 106 ? 16.656 -23.172 -2.75 1 56.91 106 ASP B O 1
ATOM 1889 N N . GLY B 1 107 ? 15.219 -22.781 -4.371 1 63.81 107 GLY B N 1
ATOM 1890 C CA . GLY B 1 107 ? 14.203 -23.5 -3.613 1 63.81 107 GLY B CA 1
ATOM 1891 C C . GLY B 1 107 ? 13.602 -22.672 -2.498 1 63.81 107 GLY B C 1
ATOM 1892 O O . GLY B 1 107 ? 12.68 -23.125 -1.811 1 63.81 107 GLY B O 1
ATOM 1893 N N . ARG B 1 108 ? 14.008 -21.516 -2.342 1 78.25 108 ARG B N 1
ATOM 1894 C CA . ARG B 1 108 ? 13.547 -20.719 -1.208 1 78.25 108 ARG B CA 1
ATOM 1895 C C . ARG B 1 108 ? 12.312 -19.906 -1.574 1 78.25 108 ARG B C 1
ATOM 1897 O O . ARG B 1 108 ? 11.641 -19.359 -0.697 1 78.25 108 ARG B O 1
ATOM 1904 N N . TYR B 1 109 ? 11.875 -20.031 -2.846 1 83.88 109 TYR B N 1
ATOM 1905 C CA . TYR B 1 109 ? 10.711 -19.25 -3.264 1 83.88 109 TYR B CA 1
ATOM 1906 C C . TYR B 1 109 ? 9.453 -20.109 -3.277 1 83.88 109 TYR B C 1
ATOM 1908 O O . TYR B 1 109 ? 9.523 -21.328 -3.518 1 83.88 109 TYR B O 1
ATOM 1916 N N . THR B 1 110 ? 8.398 -19.531 -2.887 1 88.25 110 THR B N 1
ATOM 1917 C CA . THR B 1 110 ? 7.102 -20.203 -2.914 1 88.25 110 THR B CA 1
ATOM 1918 C C . THR B 1 110 ? 6.059 -19.312 -3.594 1 88.25 110 THR B C 1
ATOM 1920 O O . THR B 1 110 ? 6.277 -18.109 -3.785 1 88.25 110 THR B O 1
ATOM 1923 N N . VAL B 1 111 ? 4.938 -19.953 -3.938 1 90.69 111 VAL B N 1
ATOM 1924 C CA . VAL B 1 111 ? 3.895 -19.281 -4.695 1 90.69 111 VAL B CA 1
ATOM 1925 C C . VAL B 1 111 ? 2.635 -19.156 -3.842 1 90.69 111 VAL B C 1
ATOM 1927 O O . VAL B 1 111 ? 2.252 -20.094 -3.146 1 90.69 111 VAL B O 1
ATOM 1930 N N . PHE B 1 112 ? 2.053 -17.984 -3.859 1 95.19 112 PHE B N 1
ATOM 1931 C CA . PHE B 1 112 ? 0.75 -17.75 -3.246 1 95.19 112 PHE B CA 1
ATOM 1932 C C . PHE B 1 112 ? -0.3 -17.438 -4.305 1 95.19 112 PHE B C 1
ATOM 1934 O O . PHE B 1 112 ? -0.036 -16.688 -5.242 1 95.19 112 PHE B O 1
ATOM 1941 N N . ARG B 1 113 ? -1.42 -18.031 -4.203 1 95.38 113 ARG B N 1
ATOM 1942 C CA . ARG B 1 113 ? -2.521 -17.734 -5.113 1 95.38 113 ARG B CA 1
ATOM 1943 C C . ARG B 1 113 ? -3.498 -16.75 -4.488 1 95.38 113 ARG B C 1
ATOM 1945 O O . ARG B 1 113 ? -3.684 -16.734 -3.27 1 95.38 113 ARG B O 1
ATOM 1952 N N . LEU B 1 114 ? -4.094 -15.938 -5.289 1 97.62 114 LEU B N 1
ATOM 1953 C CA . LEU B 1 114 ? -5.242 -15.133 -4.879 1 97.62 114 LEU B CA 1
ATOM 195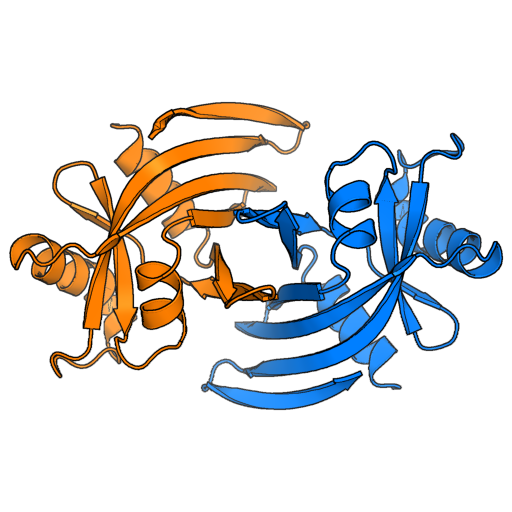4 C C . LEU B 1 114 ? -6.5 -15.992 -4.793 1 97.62 114 LEU B C 1
ATOM 1956 O O . LEU B 1 114 ? -7.188 -16.188 -5.797 1 97.62 114 LEU B O 1
ATOM 1960 N N . ALA B 1 115 ? -6.777 -16.438 -3.613 1 97.94 115 ALA B N 1
ATOM 1961 C CA . ALA B 1 115 ? -7.824 -17.438 -3.385 1 97.94 115 ALA B CA 1
ATOM 1962 C C . ALA B 1 115 ? -9.211 -16.828 -3.584 1 97.94 115 ALA B C 1
ATOM 1964 O O . ALA B 1 115 ? -10.125 -17.484 -4.074 1 97.94 115 ALA B O 1
ATOM 1965 N N . SER B 1 116 ? -9.383 -15.625 -3.141 1 98.31 116 SER B N 1
ATOM 1966 C CA . SER B 1 116 ? -10.609 -14.852 -3.305 1 98.31 116 SER B CA 1
ATOM 1967 C C . SER B 1 116 ? -10.352 -13.359 -3.135 1 98.31 116 SER B C 1
ATOM 1969 O O . SER B 1 116 ? -9.391 -12.961 -2.467 1 98.31 116 SER B O 1
ATOM 1971 N N . GLY B 1 117 ? -11.195 -12.578 -3.793 1 98.19 117 GLY B N 1
ATOM 1972 C CA . GLY B 1 117 ? -11.031 -11.148 -3.627 1 98.19 117 GLY B CA 1
ATOM 1973 C C . GLY B 1 117 ? -11.969 -10.328 -4.492 1 98.19 117 GLY B C 1
ATOM 1974 O O . GLY B 1 117 ? -12.789 -10.891 -5.23 1 98.19 117 GLY B O 1
ATOM 1975 N N . ASN B 1 118 ? -11.922 -9.094 -4.305 1 98.44 118 ASN B N 1
ATOM 1976 C CA . ASN B 1 118 ? -12.664 -8.086 -5.055 1 98.44 118 ASN B CA 1
ATOM 1977 C C . ASN B 1 118 ? -11.758 -6.945 -5.504 1 98.44 118 ASN B C 1
ATOM 1979 O O . ASN B 1 118 ? -11.023 -6.375 -4.695 1 98.44 118 ASN B O 1
ATOM 1983 N N . ALA B 1 119 ? -11.781 -6.742 -6.801 1 98.62 119 ALA B N 1
ATOM 1984 C CA . ALA B 1 119 ? -10.992 -5.652 -7.371 1 98.62 119 ALA B CA 1
ATOM 1985 C C . ALA B 1 119 ? -11.883 -4.457 -7.711 1 98.62 119 ALA B C 1
ATOM 1987 O O . ALA B 1 119 ? -12.977 -4.621 -8.242 1 98.62 119 ALA B O 1
ATOM 1988 N N . VAL B 1 120 ? -11.461 -3.326 -7.355 1 98.56 120 VAL B N 1
ATOM 1989 C CA . VAL B 1 120 ? -12.109 -2.078 -7.738 1 98.56 120 VAL B CA 1
ATOM 1990 C C . VAL B 1 120 ? -11.164 -1.246 -8.602 1 98.56 120 VAL B C 1
ATOM 1992 O O . VAL B 1 120 ? -10.062 -0.906 -8.18 1 98.56 120 VAL B O 1
ATOM 1995 N N . ILE B 1 121 ? -11.562 -1 -9.766 1 98.44 121 ILE B N 1
ATOM 1996 C CA . ILE B 1 121 ? -10.82 -0.114 -10.656 1 98.44 121 ILE B CA 1
ATOM 1997 C C . ILE B 1 121 ? -11.492 1.255 -10.703 1 98.44 121 ILE B C 1
ATOM 1999 O O . ILE B 1 121 ? -12.711 1.349 -10.891 1 98.44 121 ILE B O 1
ATOM 2003 N N . THR B 1 122 ? -10.742 2.242 -10.43 1 97.88 122 THR B N 1
ATOM 2004 C CA . THR B 1 122 ? -11.227 3.619 -10.477 1 97.88 122 THR B CA 1
ATOM 2005 C C . THR B 1 122 ? -10.539 4.395 -11.594 1 97.88 122 THR B C 1
ATOM 2007 O O . THR B 1 122 ? -9.312 4.449 -11.664 1 97.88 122 THR B O 1
ATOM 2010 N N . ASP B 1 123 ? -11.336 4.992 -12.43 1 94.94 123 ASP B N 1
ATOM 2011 C CA . ASP B 1 123 ? -10.727 5.746 -13.523 1 94.94 123 ASP B CA 1
ATOM 2012 C C . ASP B 1 123 ? -10.484 7.195 -13.117 1 94.94 123 ASP B C 1
ATOM 2014 O O . ASP B 1 123 ? -10.719 7.578 -11.969 1 94.94 123 ASP B O 1
ATOM 2018 N N . PHE B 1 124 ? -9.961 8.008 -14.031 1 88.31 124 PHE B N 1
ATOM 2019 C CA . PHE B 1 124 ? -9.523 9.367 -13.719 1 88.31 124 PHE B CA 1
ATOM 2020 C C . PHE B 1 124 ? -10.719 10.25 -13.391 1 88.31 124 PHE B C 1
ATOM 2022 O O . PHE B 1 124 ? -10.555 11.32 -12.797 1 88.31 124 PHE B O 1
ATOM 2029 N N . THR B 1 125 ? -11.945 9.867 -13.727 1 88.94 125 THR B N 1
ATOM 2030 C CA . THR B 1 125 ? -13.141 10.664 -13.461 1 88.94 125 THR B CA 1
ATOM 2031 C C . THR B 1 125 ? -13.742 10.297 -12.109 1 88.94 125 THR B C 1
ATOM 2033 O O . THR B 1 125 ? -14.656 10.969 -11.633 1 88.94 125 THR B O 1
ATOM 2036 N N . GLY B 1 126 ? -13.234 9.203 -11.578 1 90.56 126 GLY B N 1
ATOM 2037 C CA . GLY B 1 126 ? -13.766 8.758 -10.297 1 90.56 126 GLY B CA 1
ATOM 2038 C C . GLY B 1 126 ? -14.758 7.621 -10.43 1 90.56 126 GLY B C 1
ATOM 2039 O O . GLY B 1 126 ? -15.234 7.09 -9.422 1 90.56 126 GLY B O 1
ATOM 2040 N N . LYS B 1 127 ? -15.102 7.23 -11.695 1 96.06 127 LYS B N 1
ATOM 2041 C CA . LYS B 1 127 ? -15.977 6.082 -11.914 1 96.06 127 LYS B CA 1
ATOM 2042 C C . LYS B 1 127 ? -15.273 4.777 -11.562 1 96.06 127 LYS B C 1
ATOM 2044 O O . LYS B 1 127 ? -14.102 4.586 -11.891 1 96.06 127 LYS B O 1
ATOM 2049 N N . THR B 1 128 ? -16.047 3.9 -10.906 1 97.69 128 THR B N 1
ATOM 2050 C CA . THR B 1 128 ? -15.43 2.668 -10.422 1 97.69 128 THR B CA 1
ATOM 2051 C C . THR B 1 128 ? -16.062 1.451 -11.094 1 97.69 128 THR B C 1
ATOM 2053 O O . THR B 1 128 ? -17.219 1.507 -11.539 1 97.69 128 THR B O 1
ATOM 2056 N N . GLU B 1 129 ? -15.25 0.514 -11.367 1 97.81 129 GLU B N 1
ATOM 2057 C CA . GLU B 1 129 ? -15.656 -0.825 -11.781 1 97.81 129 GLU B CA 1
ATOM 2058 C C . GLU B 1 129 ? -15.219 -1.875 -10.766 1 97.81 129 GLU B C 1
ATOM 2060 O O . GLU B 1 129 ? -14.07 -1.877 -10.32 1 97.81 129 GLU B O 1
ATOM 2065 N N . GLU B 1 130 ? -16.156 -2.693 -10.391 1 97.94 130 GLU B N 1
ATOM 2066 C CA . GLU B 1 130 ? -15.836 -3.762 -9.453 1 97.94 130 GLU B CA 1
ATOM 2067 C C . GLU B 1 130 ? -15.773 -5.117 -10.148 1 97.94 130 GLU B C 1
ATOM 2069 O O . GLU B 1 130 ? -16.641 -5.438 -10.969 1 97.94 130 GLU B O 1
ATOM 2074 N N . ILE B 1 131 ? -14.805 -5.871 -9.828 1 97.94 131 ILE B N 1
ATOM 2075 C CA . ILE B 1 131 ? -14.594 -7.188 -10.414 1 97.94 131 ILE B CA 1
ATOM 2076 C C . ILE B 1 131 ? -14.391 -8.219 -9.312 1 97.94 131 ILE B C 1
ATOM 2078 O O . ILE B 1 131 ? -13.461 -8.102 -8.508 1 97.94 131 ILE B O 1
ATOM 2082 N N . GLU B 1 132 ? -15.195 -9.211 -9.281 1 96.56 132 GLU B N 1
ATOM 2083 C CA . GLU B 1 132 ? -15.016 -10.297 -8.312 1 96.56 132 GLU B CA 1
ATOM 2084 C C . GLU B 1 132 ? -13.969 -11.297 -8.789 1 96.56 132 GLU B C 1
ATOM 2086 O O . GLU B 1 132 ? -13.945 -11.672 -9.961 1 96.56 132 GLU B O 1
ATOM 2091 N N . LEU B 1 133 ? -13.125 -11.68 -7.859 1 95.56 133 LEU B N 1
ATOM 2092 C CA . LEU B 1 133 ? -12.062 -12.625 -8.172 1 95.56 133 LEU B CA 1
ATOM 2093 C C . LEU B 1 133 ? -12.195 -13.891 -7.344 1 95.56 133 LEU B C 1
ATOM 2095 O O . LEU B 1 133 ? -12.648 -13.844 -6.195 1 95.56 133 LEU B O 1
#

InterPro domains:
  IPR012349 FMN-binding split barrel [G3DSA:2.30.110.10] (1-133)

Nearest PDB structures (foldseek):
  2ig6-assembly1_A  TM=9.496E-01  e=8.978E-14  Clostridium acetobutylicum
  2ig6-assembly1_B  TM=9.272E-01  e=2.124E-13  Clostridium acetobutylicum
  3db0-assembly1_B  TM=7.823E-01  e=3.416E-07  Listeria innocua
  3f7e-assembly1_B  TM=7.584E-01  e=3.182E-05  Mycolicibacterium smegmatis
  6vna-assembly1_C  TM=7.564E-01  e=5.649E-05  Paracoccus denitrificans PD1222

pLDDT: mean 89.1, std 14.03, range [46.72, 98.94]

Radius of gyration: 18.61 Å; Cα contacts (8 Å, |Δi|>4): 594; chains: 2; bounding box: 38×54×38 Å